Protein AF-A0A1H7VXU5-F1 (afdb_monomer)

Solvent-accessible surface area (backbone atoms only — not comparable to full-atom values): 13944 Å² total; per-residue (Å²): 112,49,48,104,87,42,93,83,41,60,79,84,76,94,81,64,52,93,94,58,39,74,58,45,77,76,70,46,80,89,75,88,86,74,94,60,98,79,63,92,66,75,83,84,83,80,86,79,82,88,51,91,83,78,55,61,83,89,47,52,66,60,51,69,55,53,56,54,90,54,94,87,64,50,29,71,41,66,58,89,72,99,67,96,65,102,63,66,59,62,45,73,43,46,50,57,51,54,50,33,52,74,76,47,88,48,41,53,69,56,42,53,50,50,55,51,48,50,66,73,73,55,64,89,55,36,50,31,36,35,18,46,100,44,70,30,9,44,54,46,42,52,51,50,49,67,68,48,45,87,76,41,58,90,94,53,60,52,48,76,37,48,76,87,48,59,80,76,59,64,64,84,52,70,38,26,34,36,38,25,36,38,71,46,71,64,66,64,65,59,52,51,50,53,61,69,51,60,78,30,79,50,37,48,82,42,80,48,63,54,31,36,41,47,83,97,65,54,64,49,66,67,132

Organism: NCBI:txid573321

pLDDT: mean 76.31, std 15.25, range [32.78, 95.94]

Secondary structure (DSSP, 8-state):
---TT-TTSPPPPP--BTTB-HHHHTTPPPP-----TT--PPP--------GGG--GGGHHHHHHH--SSTT--SEEE---SS-----SEEE-HHHHHHHHHHSSTTHHHHHHHHHHHHHHS-TTEEEEEE-SSHHHHHHHHHHHHHHGGGS-GGGPPEEE-SGGGGGS-TT--EEEEEEEEEES-SHHHHHHHHHHTT-TTEEEEEEEEEEE-TTS-EEE--

Radius of gyration: 24.41 Å; Cα contacts (8 Å, |Δi|>4): 244; chains: 1; bounding box: 50×59×68 Å

Structure (mmCIF, N/CA/C/O backbone):
data_AF-A0A1H7VXU5-F1
#
_entry.id   AF-A0A1H7VXU5-F1
#
loop_
_atom_site.group_PDB
_atom_site.id
_atom_site.type_symbol
_atom_site.label_atom_id
_atom_site.label_alt_id
_atom_site.label_comp_id
_atom_site.label_asym_id
_atom_site.label_entity_id
_atom_site.label_seq_id
_atom_site.pdbx_PDB_ins_code
_atom_site.Cartn_x
_atom_site.Cartn_y
_atom_site.Cartn_z
_atom_site.occupancy
_atom_site.B_iso_or_equiv
_atom_site.auth_seq_id
_atom_site.auth_comp_id
_atom_site.auth_asym_id
_atom_site.auth_atom_id
_atom_site.pdbx_PDB_model_num
ATOM 1 N N . MET A 1 1 ? 23.805 -33.557 -35.683 1.00 49.16 1 MET A N 1
ATOM 2 C CA . MET A 1 1 ? 22.442 -33.084 -36.020 1.00 49.16 1 MET A CA 1
ATOM 3 C C . MET A 1 1 ? 21.575 -34.306 -36.209 1.00 49.16 1 MET A C 1
ATOM 5 O O . MET A 1 1 ? 22.077 -35.279 -36.751 1.00 49.16 1 MET A O 1
ATOM 9 N N . LYS A 1 2 ? 20.328 -34.286 -35.736 1.00 42.47 2 LYS A N 1
ATOM 10 C CA . LYS A 1 2 ? 19.390 -35.384 -35.991 1.00 42.47 2 LYS A CA 1
ATOM 11 C C . LYS A 1 2 ? 19.110 -35.451 -37.502 1.00 42.47 2 LYS A C 1
ATOM 13 O O . LYS A 1 2 ? 18.591 -34.481 -38.045 1.00 42.47 2 LYS A O 1
ATOM 18 N N . SER A 1 3 ? 19.526 -36.519 -38.177 1.00 56.41 3 SER A N 1
ATOM 19 C CA . SER A 1 3 ? 19.065 -36.857 -39.530 1.00 56.41 3 SER A CA 1
ATOM 20 C C . SER A 1 3 ? 17.932 -37.879 -39.420 1.00 56.41 3 SER A C 1
ATOM 22 O O . SER A 1 3 ? 17.782 -38.515 -38.374 1.00 56.41 3 SER A O 1
ATOM 24 N N . ASP A 1 4 ? 17.154 -38.071 -40.487 1.00 56.12 4 ASP A N 1
ATOM 25 C CA . ASP A 1 4 ? 16.040 -39.038 -40.517 1.00 56.12 4 ASP A CA 1
ATOM 26 C C . ASP A 1 4 ? 16.470 -40.490 -40.210 1.00 56.12 4 ASP A C 1
ATOM 28 O O . ASP A 1 4 ? 15.627 -41.343 -39.939 1.00 56.12 4 ASP A O 1
ATOM 32 N N . SER A 1 5 ? 17.778 -40.772 -40.192 1.00 58.53 5 SER A N 1
ATOM 33 C CA . SER A 1 5 ? 18.367 -42.067 -39.841 1.00 58.53 5 SER A CA 1
ATOM 34 C C . SER A 1 5 ? 19.022 -42.136 -38.449 1.00 58.53 5 SER A C 1
ATOM 36 O O . SER A 1 5 ? 19.445 -43.221 -38.064 1.00 58.53 5 SER A O 1
ATOM 38 N N . ASP A 1 6 ? 19.115 -41.036 -37.686 1.00 53.94 6 ASP A N 1
ATOM 39 C CA . ASP A 1 6 ? 19.806 -40.982 -36.382 1.00 53.94 6 ASP A CA 1
ATOM 40 C C . ASP A 1 6 ? 18.883 -40.492 -35.250 1.00 53.94 6 ASP A C 1
ATOM 42 O O . ASP A 1 6 ? 18.655 -39.297 -35.044 1.00 53.94 6 ASP A O 1
ATOM 46 N N . LEU A 1 7 ? 18.365 -41.431 -34.451 1.00 60.50 7 LEU A N 1
ATOM 47 C CA . LEU A 1 7 ? 17.407 -41.161 -33.366 1.00 60.50 7 LEU A CA 1
ATOM 48 C C . LEU A 1 7 ? 18.010 -40.442 -32.141 1.00 60.50 7 LEU A C 1
ATOM 50 O O . LEU A 1 7 ? 17.250 -39.940 -31.309 1.00 60.50 7 LEU A O 1
ATOM 54 N N . THR A 1 8 ? 19.339 -40.334 -32.039 1.00 66.88 8 THR A N 1
ATOM 55 C CA . THR A 1 8 ? 20.074 -39.794 -30.874 1.00 66.88 8 THR A CA 1
ATOM 56 C C . THR A 1 8 ? 20.605 -38.364 -31.057 1.00 66.88 8 THR A C 1
ATOM 58 O O . THR A 1 8 ? 21.260 -37.830 -30.164 1.00 66.88 8 THR A O 1
ATOM 61 N N . GLY A 1 9 ? 20.315 -37.704 -32.183 1.00 66.12 9 GLY A N 1
ATOM 62 C CA . GLY A 1 9 ? 20.749 -36.324 -32.432 1.00 66.12 9 GLY A CA 1
ATOM 63 C C . GLY A 1 9 ? 19.927 -35.248 -31.703 1.00 66.12 9 GLY A C 1
ATOM 64 O O . GLY A 1 9 ? 18.732 -35.411 -31.453 1.00 66.12 9 GLY A O 1
ATOM 65 N N . ILE A 1 10 ? 20.560 -34.103 -31.423 1.00 67.00 10 ILE A N 1
ATOM 66 C CA . ILE A 1 10 ? 19.898 -32.885 -30.922 1.00 67.00 10 ILE A CA 1
ATOM 67 C C . ILE A 1 10 ? 19.082 -32.256 -32.062 1.00 67.00 10 ILE A C 1
ATOM 69 O O . ILE A 1 10 ? 19.591 -32.123 -33.184 1.00 67.00 10 ILE A O 1
ATOM 73 N N . GLN A 1 11 ? 17.826 -31.885 -31.785 1.00 72.62 11 GLN A N 1
ATOM 74 C CA . GLN A 1 11 ? 17.009 -31.132 -32.736 1.00 72.62 11 GLN A CA 1
ATOM 75 C C . GLN A 1 11 ? 17.568 -29.711 -32.903 1.00 72.62 11 GLN A C 1
ATOM 77 O O . GLN A 1 11 ? 17.800 -29.034 -31.899 1.00 72.62 11 GLN A O 1
ATOM 82 N N . PRO A 1 12 ? 17.794 -29.247 -34.143 1.00 67.81 12 PRO A N 1
ATOM 83 C CA . PRO A 1 12 ? 18.192 -27.867 -34.380 1.00 67.81 12 PRO A CA 1
ATOM 84 C C . PRO A 1 12 ? 17.055 -26.920 -33.973 1.00 67.81 12 PRO A C 1
ATOM 86 O O . PRO A 1 12 ? 15.885 -27.201 -34.230 1.00 67.81 12 PRO A O 1
ATOM 89 N N . TYR A 1 13 ? 17.402 -25.794 -33.352 1.00 72.75 13 TYR A N 1
ATOM 90 C CA . TYR A 1 13 ? 16.459 -24.706 -33.098 1.00 72.75 13 TYR A CA 1
ATOM 91 C C . TYR A 1 13 ? 16.453 -23.735 -34.292 1.00 72.75 13 TYR A C 1
ATOM 93 O O . TYR A 1 13 ? 17.472 -23.606 -34.977 1.00 72.75 13 TYR A O 1
ATOM 101 N N . PRO A 1 14 ? 15.326 -23.060 -34.576 1.00 75.25 14 PRO A N 1
ATOM 102 C CA . PRO A 1 14 ? 15.239 -22.126 -35.693 1.00 75.25 14 PRO A CA 1
ATOM 103 C C . PRO A 1 14 ? 16.159 -20.918 -35.471 1.00 75.25 14 PRO A C 1
ATOM 105 O O . PRO A 1 14 ? 16.107 -20.264 -34.429 1.00 75.25 14 PRO A O 1
ATOM 108 N N . THR A 1 15 ? 16.989 -20.611 -36.467 1.00 77.69 15 THR A N 1
ATOM 109 C CA . THR A 1 15 ? 17.859 -19.431 -36.505 1.00 77.69 15 THR A CA 1
ATOM 110 C C . THR A 1 15 ? 17.441 -18.519 -37.650 1.00 77.69 15 THR A C 1
ATOM 112 O O . THR A 1 15 ? 17.024 -18.975 -38.714 1.00 77.69 15 THR A O 1
ATOM 115 N N . TYR A 1 16 ? 17.540 -17.211 -37.427 1.00 79.69 16 TYR A N 1
ATOM 116 C CA . TYR A 1 16 ? 17.087 -16.201 -38.378 1.00 79.69 16 TYR A CA 1
ATOM 117 C C . TYR A 1 16 ? 18.240 -15.278 -38.756 1.00 79.69 16 TYR A C 1
ATOM 119 O O . TYR A 1 16 ? 19.062 -14.912 -37.913 1.00 79.69 16 TYR A O 1
ATOM 127 N N . HIS A 1 17 ? 18.291 -14.873 -40.024 1.00 76.25 17 HIS A N 1
ATOM 128 C CA . HIS A 1 17 ? 19.187 -13.801 -40.443 1.00 76.25 17 HIS A CA 1
ATOM 129 C C . HIS A 1 17 ? 18.692 -12.464 -39.889 1.00 76.25 17 HIS A C 1
ATOM 131 O O . HIS A 1 17 ? 17.490 -12.215 -39.831 1.00 76.25 17 HIS A O 1
ATOM 137 N N . GLN A 1 18 ? 19.622 -11.569 -39.554 1.00 70.25 18 GLN A N 1
ATOM 138 C CA . GLN A 1 18 ? 19.301 -10.257 -38.980 1.00 70.25 18 GLN A CA 1
ATOM 139 C C . GLN A 1 18 ? 18.358 -9.421 -39.863 1.00 70.25 18 GLN A C 1
ATOM 141 O O . GLN A 1 18 ? 17.551 -8.659 -39.347 1.00 70.25 18 GLN A O 1
ATOM 146 N N . SER A 1 19 ? 18.430 -9.585 -41.187 1.00 75.44 19 SER A N 1
ATOM 147 C CA . SER A 1 19 ? 17.562 -8.906 -42.157 1.00 75.44 19 SER A CA 1
ATOM 148 C C . SER A 1 19 ? 16.226 -9.614 -42.422 1.00 75.44 19 SER A C 1
ATOM 150 O O . SER A 1 19 ? 15.390 -9.064 -43.133 1.00 75.44 19 SER A O 1
ATOM 152 N N . LYS A 1 20 ? 16.031 -10.836 -41.909 1.00 77.88 20 LYS A N 1
ATOM 153 C CA . LYS A 1 20 ? 14.840 -11.676 -42.124 1.00 77.88 20 LYS A CA 1
ATOM 154 C C . LYS A 1 20 ? 14.548 -12.511 -40.878 1.00 77.88 20 LYS A C 1
ATOM 156 O O . LYS A 1 20 ? 14.804 -13.716 -40.843 1.00 77.88 20 LYS A O 1
ATOM 161 N N . CYS A 1 21 ? 14.020 -11.849 -39.857 1.00 77.88 21 CYS A N 1
ATOM 162 C CA . CYS A 1 21 ? 13.611 -12.456 -38.600 1.00 77.88 21 CYS A CA 1
ATOM 163 C C . CYS A 1 21 ? 12.099 -12.294 -38.437 1.00 77.88 21 CYS A C 1
ATOM 165 O O . CYS A 1 21 ? 11.646 -11.261 -37.964 1.00 77.88 21 CYS A O 1
ATOM 167 N N . GLY A 1 22 ? 11.326 -13.322 -38.805 1.00 79.06 22 GLY A N 1
ATOM 168 C CA . GLY A 1 22 ? 9.861 -13.267 -38.687 1.00 79.06 22 GLY A CA 1
ATOM 169 C C . GLY A 1 22 ? 9.393 -13.059 -37.243 1.00 79.06 22 GLY A C 1
ATOM 170 O O . GLY A 1 22 ? 8.446 -12.331 -36.997 1.00 79.06 22 GLY A O 1
ATOM 171 N N . LEU A 1 23 ? 10.133 -13.597 -36.266 1.00 79.44 23 LEU A N 1
ATOM 172 C CA . LEU A 1 23 ? 9.850 -13.361 -34.844 1.00 79.44 23 LEU A CA 1
ATOM 173 C C . LEU A 1 23 ? 10.071 -11.902 -34.422 1.00 79.44 23 LEU A C 1
ATOM 175 O O . LEU A 1 23 ? 9.474 -11.442 -33.451 1.00 79.44 23 LEU A O 1
ATOM 179 N N . CYS A 1 24 ? 10.950 -11.183 -35.118 1.00 77.94 24 CYS A N 1
ATOM 180 C CA . CYS A 1 24 ? 11.237 -9.785 -34.833 1.00 77.94 24 CYS A CA 1
ATOM 181 C C . CYS A 1 24 ? 10.112 -8.876 -35.345 1.00 77.94 24 CYS A C 1
ATOM 183 O O . CYS A 1 24 ? 9.854 -7.841 -34.733 1.00 77.94 24 CYS A O 1
ATOM 185 N N . ASP A 1 25 ? 9.404 -9.290 -36.401 1.00 75.31 25 ASP A N 1
ATOM 186 C CA . ASP A 1 25 ? 8.187 -8.616 -36.870 1.00 75.31 25 ASP A CA 1
ATOM 187 C C . ASP A 1 25 ? 7.055 -8.726 -35.829 1.00 75.31 25 ASP A C 1
ATOM 189 O O . ASP A 1 25 ? 6.285 -7.785 -35.646 1.00 75.31 25 ASP A O 1
ATOM 193 N N . ASP A 1 26 ? 7.030 -9.827 -35.070 1.00 71.69 26 ASP A N 1
ATOM 194 C CA . ASP A 1 26 ? 6.117 -10.055 -33.940 1.00 71.69 26 ASP A CA 1
ATOM 195 C C . ASP A 1 26 ? 6.599 -9.411 -32.616 1.00 71.69 26 ASP A C 1
ATOM 197 O O . ASP A 1 26 ? 6.018 -9.642 -31.555 1.00 71.69 26 ASP A O 1
ATOM 201 N N . GLY A 1 27 ? 7.666 -8.602 -32.648 1.00 68.38 27 GLY A N 1
ATOM 202 C CA . GLY A 1 27 ? 8.173 -7.857 -31.487 1.00 68.38 27 GLY A CA 1
ATOM 203 C C . GLY A 1 27 ? 9.218 -8.585 -30.630 1.00 68.38 27 GLY A C 1
ATOM 204 O O . GLY A 1 27 ? 9.557 -8.110 -29.546 1.00 68.38 27 GLY A O 1
ATOM 205 N N . SER A 1 28 ? 9.762 -9.718 -31.088 1.00 73.31 28 SER 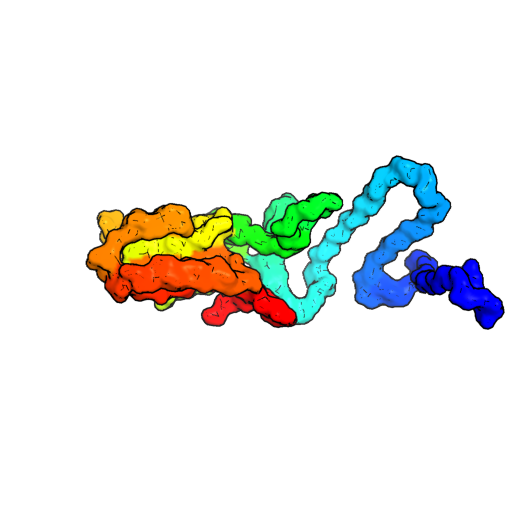A N 1
ATOM 206 C CA . SER A 1 28 ? 10.854 -10.407 -30.383 1.00 73.31 28 SER A CA 1
ATOM 207 C C . SER A 1 28 ? 12.202 -9.702 -30.566 1.00 73.31 28 SER A C 1
ATOM 209 O O . SER A 1 28 ? 12.516 -9.181 -31.636 1.00 73.31 28 SER A O 1
ATOM 211 N N . TYR A 1 29 ? 13.059 -9.756 -29.542 1.00 74.94 29 TYR A N 1
ATOM 212 C CA . TYR A 1 29 ? 14.413 -9.200 -29.614 1.00 74.94 29 TYR A CA 1
ATOM 213 C C . TYR A 1 29 ? 15.409 -10.233 -30.166 1.00 74.94 29 TYR A C 1
ATOM 215 O O . TYR A 1 29 ? 15.503 -11.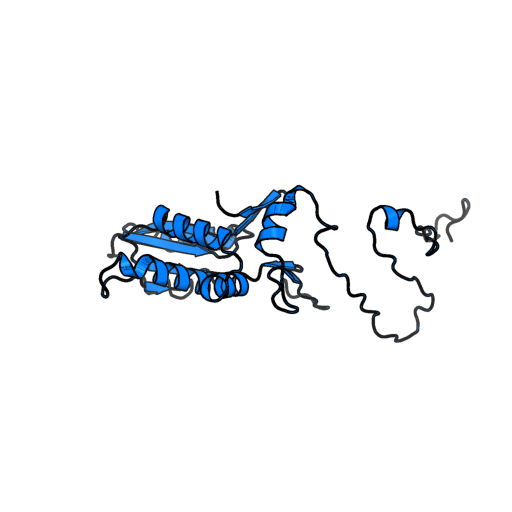337 -29.621 1.00 74.94 29 TYR A O 1
ATOM 223 N N . PRO A 1 30 ? 16.193 -9.904 -31.210 1.00 77.19 30 PRO A N 1
ATOM 224 C CA . PRO A 1 30 ? 17.178 -10.827 -31.756 1.00 77.19 30 PRO A CA 1
ATOM 225 C C . PRO A 1 30 ? 18.326 -11.036 -30.763 1.00 77.19 30 PRO A C 1
ATOM 227 O O . PRO A 1 30 ? 18.998 -10.086 -30.358 1.00 77.19 30 PRO A O 1
ATOM 230 N N . VAL A 1 31 ? 18.587 -12.294 -30.403 1.00 73.94 31 VAL A N 1
ATOM 231 C CA . VAL A 1 31 ? 19.745 -12.672 -29.585 1.00 73.94 31 VAL A CA 1
ATOM 232 C C . VAL A 1 31 ? 20.826 -13.243 -30.505 1.00 73.94 31 VAL A C 1
ATOM 234 O O . VAL A 1 31 ? 20.584 -14.258 -31.163 1.00 73.94 31 VAL A O 1
ATOM 237 N N . PRO A 1 32 ? 22.015 -12.620 -30.589 1.00 71.81 32 PRO A N 1
ATOM 238 C CA . PRO A 1 32 ? 23.082 -13.124 -31.441 1.00 71.81 32 PRO A CA 1
ATOM 239 C C . PRO A 1 32 ? 23.626 -14.439 -30.873 1.00 71.81 32 PRO A C 1
ATOM 241 O O . PRO A 1 32 ? 24.209 -14.466 -29.790 1.00 71.81 32 PRO A O 1
ATOM 244 N N . ALA A 1 33 ? 23.458 -15.531 -31.618 1.00 67.69 33 ALA A N 1
ATOM 245 C CA . ALA A 1 33 ? 24.104 -16.802 -31.318 1.00 67.69 33 ALA A CA 1
ATOM 246 C C . ALA A 1 33 ? 25.525 -16.789 -31.903 1.00 67.69 33 ALA A C 1
ATOM 248 O O . ALA A 1 33 ? 25.693 -16.818 -33.121 1.00 67.69 33 ALA A O 1
ATOM 249 N N . SER A 1 34 ? 26.541 -16.722 -31.042 1.00 65.50 34 SER A N 1
ATOM 250 C CA . SER A 1 34 ? 27.951 -16.855 -31.427 1.00 65.50 34 SER A CA 1
ATOM 251 C C . SER A 1 34 ? 28.492 -18.162 -30.865 1.00 65.50 34 SER A C 1
ATOM 253 O O . SER A 1 34 ? 28.336 -18.436 -29.677 1.00 65.50 34 SER A O 1
ATOM 255 N N . GLY A 1 35 ? 29.082 -18.986 -31.726 1.00 57.81 35 GLY A N 1
ATOM 256 C CA . GLY A 1 35 ? 29.605 -20.294 -31.354 1.00 57.81 35 GLY A CA 1
ATOM 257 C C . GLY A 1 35 ? 31.042 -20.198 -30.869 1.00 57.81 35 GLY A C 1
ATOM 258 O O . GLY A 1 35 ? 31.942 -20.165 -31.693 1.00 57.81 35 GLY A O 1
ATOM 259 N N . ASP A 1 36 ? 31.231 -20.170 -29.553 1.00 57.94 36 ASP A N 1
ATOM 260 C CA . ASP 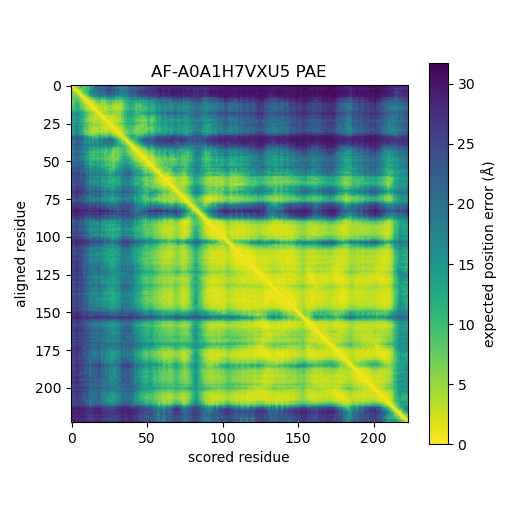A 1 36 ? 32.316 -20.902 -28.895 1.00 57.94 36 ASP A CA 1
ATOM 261 C C . ASP A 1 36 ? 32.026 -20.998 -27.392 1.00 57.94 36 ASP A C 1
ATOM 263 O O . ASP A 1 36 ? 32.030 -20.012 -26.660 1.00 57.94 36 ASP A O 1
ATOM 267 N N . VAL A 1 37 ? 31.743 -22.216 -26.924 1.00 53.72 37 VAL A N 1
ATOM 268 C CA . VAL A 1 37 ? 31.295 -22.526 -25.547 1.00 53.72 37 VAL A CA 1
ATOM 269 C C . VAL A 1 37 ? 32.453 -22.462 -24.530 1.00 53.72 37 VAL A C 1
ATOM 271 O O . VAL A 1 37 ? 32.263 -22.689 -23.339 1.00 53.72 37 VAL A O 1
ATOM 274 N N . PHE A 1 38 ? 33.665 -22.129 -24.982 1.00 57.22 38 PHE A N 1
ATOM 275 C CA . PHE A 1 38 ? 34.890 -22.154 -24.176 1.00 57.22 38 PHE A CA 1
ATOM 276 C C . PHE A 1 38 ? 35.516 -20.784 -23.920 1.00 57.22 38 PHE A C 1
ATOM 278 O O . PHE A 1 38 ? 36.543 -20.699 -23.247 1.00 57.22 38 PHE A O 1
ATOM 285 N N . LEU A 1 39 ? 34.915 -19.704 -24.416 1.00 58.12 39 LEU A N 1
ATOM 286 C CA . LEU A 1 39 ? 35.375 -18.368 -24.074 1.00 58.12 39 LEU A CA 1
ATOM 287 C C . LEU A 1 39 ? 34.740 -17.955 -22.745 1.00 58.12 39 LEU A C 1
ATOM 289 O O . LEU A 1 39 ? 33.518 -17.920 -22.614 1.00 58.12 39 LEU A O 1
ATOM 293 N N . LEU A 1 40 ? 35.578 -17.613 -21.761 1.00 59.94 40 LEU A N 1
ATOM 294 C CA . LEU A 1 40 ? 35.189 -16.925 -20.521 1.00 59.94 40 LEU A CA 1
ATOM 295 C C . LEU A 1 40 ? 34.753 -15.475 -20.828 1.00 59.94 40 LEU A C 1
ATOM 297 O O . LEU A 1 40 ? 35.217 -14.524 -20.201 1.00 59.94 40 LEU A O 1
ATOM 301 N N . GLU A 1 41 ? 33.919 -15.282 -21.849 1.00 60.12 41 GLU A N 1
ATOM 302 C CA . GLU A 1 41 ? 33.335 -13.990 -22.165 1.00 60.12 41 GLU A CA 1
ATOM 303 C C . GLU A 1 41 ? 32.302 -13.648 -21.095 1.00 60.12 41 GLU A C 1
ATOM 305 O O . GLU A 1 41 ? 31.428 -14.449 -20.755 1.00 60.12 41 GLU A O 1
ATOM 310 N N . ALA A 1 42 ? 32.415 -12.438 -20.547 1.00 61.88 42 ALA A N 1
ATOM 311 C CA . ALA A 1 42 ? 31.403 -11.908 -19.650 1.00 61.88 42 ALA A CA 1
ATOM 312 C C . ALA A 1 42 ? 30.029 -11.939 -20.348 1.00 61.88 42 ALA A C 1
ATOM 314 O O . ALA A 1 42 ? 29.949 -11.685 -21.557 1.00 61.88 42 ALA A O 1
ATOM 315 N N . PRO A 1 43 ? 28.941 -12.223 -19.611 1.00 62.22 43 PRO A N 1
ATOM 316 C CA . PRO A 1 43 ? 27.608 -12.270 -20.192 1.00 62.22 43 PRO A CA 1
ATOM 317 C C . PRO A 1 43 ? 27.299 -10.956 -20.920 1.00 62.22 43 PRO A C 1
ATOM 319 O O . PRO A 1 43 ? 27.436 -9.865 -20.360 1.00 62.22 43 PRO A O 1
ATOM 322 N N . LYS A 1 44 ? 26.871 -11.051 -22.184 1.00 61.31 44 LYS A N 1
ATOM 323 C CA . LYS A 1 44 ? 26.437 -9.885 -22.964 1.00 61.31 44 LYS A CA 1
ATOM 324 C C . LYS A 1 44 ? 25.096 -9.399 -22.419 1.00 61.31 44 LYS A C 1
ATOM 326 O O . LYS A 1 44 ? 24.051 -9.984 -22.695 1.00 61.31 44 LYS A O 1
ATOM 331 N N . ILE A 1 45 ? 25.131 -8.327 -21.629 1.00 63.03 45 ILE A N 1
ATOM 332 C CA . ILE A 1 45 ? 23.928 -7.690 -21.087 1.00 63.03 45 ILE A CA 1
ATOM 333 C C . ILE A 1 45 ? 23.266 -6.862 -22.194 1.00 63.03 45 ILE A C 1
ATOM 335 O O . ILE A 1 45 ? 23.739 -5.779 -22.543 1.00 63.03 45 ILE A O 1
ATOM 339 N N . ASN A 1 46 ? 22.140 -7.351 -22.714 1.00 63.84 46 ASN A N 1
ATOM 340 C CA . ASN A 1 46 ? 21.290 -6.605 -23.639 1.00 63.84 46 ASN A CA 1
ATOM 341 C C . ASN A 1 46 ? 20.269 -5.781 -22.848 1.00 63.84 46 ASN A C 1
ATOM 343 O O . ASN A 1 46 ? 19.400 -6.334 -22.175 1.00 63.84 46 ASN A O 1
ATOM 347 N N . LYS A 1 47 ? 20.366 -4.450 -22.922 1.00 62.38 47 LYS A N 1
ATOM 348 C CA . LYS A 1 47 ? 19.377 -3.555 -22.308 1.00 62.38 47 LYS A CA 1
ATOM 349 C C . LYS A 1 47 ? 18.178 -3.420 -23.236 1.00 62.38 47 LYS A C 1
ATOM 351 O O . LYS A 1 47 ? 18.305 -2.877 -24.330 1.00 62.38 47 LYS A O 1
ATOM 356 N N . ILE A 1 48 ? 17.024 -3.884 -22.775 1.00 67.50 48 ILE A N 1
ATOM 357 C CA . ILE A 1 48 ? 15.750 -3.715 -23.468 1.00 67.50 48 ILE A CA 1
ATOM 358 C C . ILE A 1 48 ? 15.000 -2.557 -22.805 1.00 67.50 48 ILE A C 1
ATOM 360 O O . ILE A 1 48 ? 14.778 -2.574 -21.594 1.00 67.50 48 ILE A O 1
ATOM 364 N N . LEU A 1 49 ? 14.631 -1.544 -23.591 1.00 68.62 49 LEU A N 1
ATOM 365 C CA . LEU A 1 49 ? 13.727 -0.486 -23.149 1.00 68.62 49 LEU A CA 1
ATOM 366 C C . LEU A 1 49 ? 12.307 -0.869 -23.557 1.00 68.62 49 LEU A C 1
ATOM 368 O O . LEU A 1 49 ? 12.009 -0.897 -24.745 1.00 68.62 49 LEU A O 1
ATOM 372 N N . LEU A 1 50 ? 11.448 -1.122 -22.572 1.00 68.06 50 LEU A N 1
ATOM 373 C CA . LEU A 1 50 ? 10.019 -1.318 -22.801 1.00 68.06 50 LEU A CA 1
ATOM 374 C C . LEU A 1 50 ? 9.362 0.050 -23.012 1.00 68.06 50 LEU A C 1
ATOM 376 O O . LEU A 1 50 ? 9.237 0.848 -22.078 1.00 68.06 50 LEU A O 1
ATOM 380 N N . ALA A 1 51 ? 8.981 0.341 -24.251 1.00 65.88 51 ALA A N 1
ATOM 381 C CA . ALA A 1 51 ? 8.316 1.574 -24.633 1.00 65.88 51 ALA A CA 1
ATOM 382 C C . ALA A 1 51 ? 6.788 1.441 -24.545 1.00 65.88 51 ALA A C 1
ATOM 384 O O . ALA A 1 51 ? 6.214 0.358 -24.473 1.00 65.88 51 ALA A O 1
ATOM 385 N N . LYS A 1 52 ? 6.082 2.579 -24.601 1.00 64.50 52 LYS A N 1
ATOM 386 C CA . LYS A 1 52 ? 4.608 2.603 -24.640 1.00 64.50 52 LYS A CA 1
ATOM 387 C C . LYS A 1 52 ? 4.037 1.855 -25.859 1.00 64.50 52 LYS A C 1
ATOM 389 O O . LYS A 1 52 ? 2.871 1.478 -25.825 1.00 64.50 52 LYS A O 1
ATOM 394 N N . SER A 1 53 ? 4.811 1.685 -26.928 1.00 66.38 53 SER A N 1
ATOM 395 C CA . SER A 1 53 ? 4.439 0.888 -28.103 1.00 66.38 53 SER A CA 1
ATOM 396 C C . SER A 1 53 ? 4.353 -0.606 -27.807 1.00 66.38 53 SER A C 1
ATOM 398 O O . SER A 1 53 ? 3.529 -1.280 -28.410 1.00 66.38 53 SER A O 1
ATOM 400 N N . ASP A 1 54 ? 5.132 -1.101 -26.847 1.00 66.12 54 ASP A N 1
ATOM 401 C CA . ASP A 1 54 ? 5.384 -2.537 -26.651 1.00 66.12 54 ASP A CA 1
ATOM 402 C C . ASP A 1 54 ? 4.358 -3.175 -25.701 1.00 66.12 54 ASP A C 1
ATOM 404 O O . ASP A 1 54 ? 4.576 -4.234 -25.119 1.00 66.12 54 ASP A O 1
ATOM 408 N N . ARG A 1 55 ? 3.239 -2.481 -25.476 1.00 64.25 55 ARG A N 1
ATOM 409 C CA . ARG A 1 55 ? 2.246 -2.829 -24.460 1.00 64.25 55 ARG A CA 1
ATOM 410 C C . ARG A 1 55 ? 1.059 -3.568 -25.059 1.00 64.25 55 ARG A C 1
ATOM 412 O O . ARG A 1 55 ? 0.569 -3.224 -26.133 1.00 64.25 55 ARG A O 1
ATOM 419 N N . GLU A 1 56 ? 0.485 -4.461 -24.268 1.00 67.88 56 GLU A N 1
ATOM 420 C CA . GLU A 1 56 ? -0.863 -4.958 -24.512 1.00 67.88 56 GLU A CA 1
ATOM 421 C C . GLU A 1 56 ? -1.923 -3.871 -24.227 1.00 67.88 56 GLU A C 1
ATOM 423 O O . GLU A 1 56 ? -1.756 -2.990 -23.374 1.00 67.88 56 GLU A O 1
ATOM 428 N N . ASN A 1 57 ? -3.051 -3.923 -24.943 1.00 66.44 57 ASN A N 1
ATOM 429 C CA . ASN A 1 57 ? -4.112 -2.908 -24.862 1.00 66.44 57 ASN A CA 1
ATOM 430 C C . ASN A 1 57 ? -4.749 -2.785 -23.459 1.00 66.44 57 ASN A C 1
ATOM 432 O O . ASN A 1 57 ? -5.191 -1.701 -23.074 1.00 66.44 57 ASN A O 1
ATOM 436 N N . ASN A 1 58 ? -4.759 -3.871 -22.686 1.00 65.62 58 ASN A N 1
ATOM 437 C CA . ASN A 1 58 ? -5.240 -3.969 -21.299 1.00 65.62 58 ASN A CA 1
ATOM 438 C C . ASN A 1 58 ? -4.361 -3.203 -20.279 1.00 65.62 58 ASN A C 1
ATOM 440 O O . ASN A 1 58 ? -4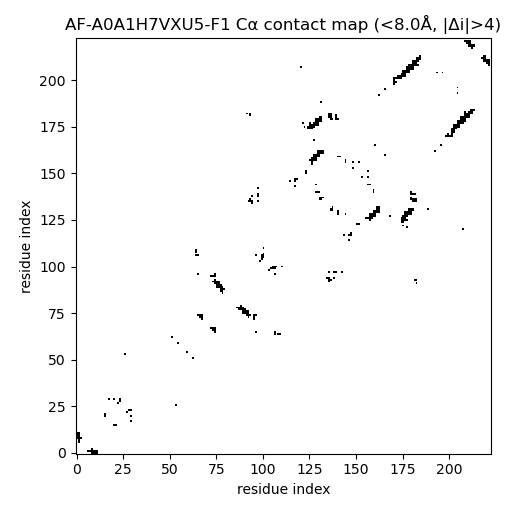.858 -2.802 -19.231 1.00 65.62 58 ASN A O 1
ATOM 444 N N . LEU A 1 59 ? -3.087 -2.935 -20.587 1.00 66.81 59 LEU A N 1
ATOM 445 C CA . LEU A 1 59 ? -2.128 -2.260 -19.697 1.00 66.81 59 LEU A CA 1
ATOM 446 C C . LEU A 1 59 ? -2.087 -0.736 -19.888 1.00 66.81 59 LEU A C 1
ATOM 448 O O . LEU A 1 59 ? -1.295 -0.030 -19.260 1.00 66.81 59 LEU A O 1
ATOM 452 N N . ASN A 1 60 ? -2.935 -0.204 -20.770 1.00 66.25 60 ASN A N 1
ATOM 453 C CA . ASN A 1 60 ? -2.869 1.177 -21.235 1.00 66.25 60 ASN A CA 1
ATOM 454 C C . ASN A 1 60 ? -3.035 2.199 -20.095 1.00 66.25 60 ASN A C 1
ATOM 456 O O . ASN A 1 60 ? -2.270 3.162 -20.037 1.00 66.25 60 ASN A O 1
ATOM 460 N N . SER A 1 61 ? -3.981 1.984 -19.177 1.00 71.06 61 SER A N 1
ATOM 461 C CA . SER A 1 61 ? -4.221 2.867 -18.026 1.00 71.06 61 SER A CA 1
ATOM 462 C C . SER A 1 61 ? -3.060 2.835 -17.032 1.00 71.06 61 SER A C 1
ATOM 464 O O . SER A 1 61 ? -2.507 3.888 -16.725 1.00 71.06 61 SER A O 1
ATOM 466 N N . PHE A 1 62 ? -2.636 1.640 -16.614 1.00 74.69 62 PHE A N 1
ATOM 467 C CA . PHE A 1 62 ? -1.543 1.443 -15.660 1.00 74.69 62 PHE A CA 1
ATOM 468 C C . PHE A 1 62 ? -0.222 2.035 -16.168 1.00 74.69 62 PHE A C 1
ATOM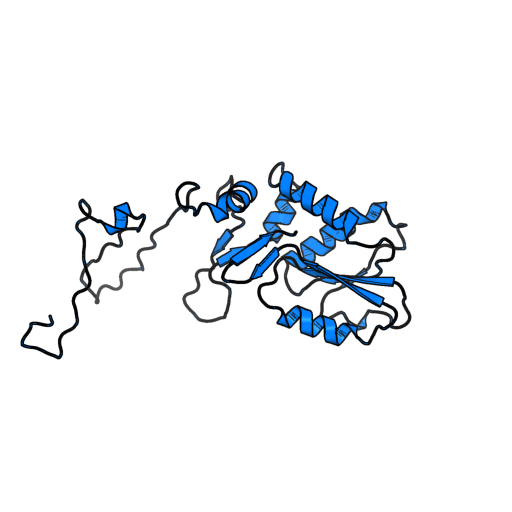 470 O O . PHE A 1 62 ? 0.404 2.839 -15.483 1.00 74.69 62 PHE A O 1
ATOM 477 N N . VAL A 1 63 ? 0.179 1.711 -17.403 1.00 75.06 63 VAL A N 1
ATOM 478 C CA . VAL A 1 63 ? 1.430 2.224 -17.986 1.00 75.06 63 VAL A CA 1
ATOM 479 C C . VAL A 1 63 ? 1.371 3.741 -18.167 1.00 75.06 63 VAL A C 1
ATOM 481 O O . VAL A 1 63 ? 2.365 4.420 -17.939 1.00 75.06 63 VAL A O 1
ATOM 484 N N . ASN A 1 64 ? 0.228 4.316 -18.554 1.00 74.88 64 ASN A N 1
ATOM 485 C CA . ASN A 1 64 ? 0.122 5.775 -18.653 1.00 74.88 64 ASN A CA 1
ATOM 486 C C . ASN A 1 64 ? 0.217 6.463 -17.283 1.00 74.88 64 ASN A C 1
ATOM 488 O O . ASN A 1 64 ? 0.757 7.566 -17.211 1.00 74.88 64 ASN A O 1
ATOM 492 N N . GLU A 1 65 ? -0.325 5.837 -16.238 1.00 75.56 65 GLU A N 1
ATOM 493 C CA . GLU A 1 65 ? -0.382 6.384 -14.881 1.00 75.56 65 GLU A CA 1
ATOM 494 C C . GLU A 1 65 ? 0.969 6.273 -14.157 1.00 75.56 65 GLU A C 1
ATOM 496 O O . GLU A 1 65 ? 1.371 7.225 -13.491 1.00 75.56 65 GLU A O 1
ATOM 501 N N . PHE A 1 66 ? 1.703 5.175 -14.367 1.00 77.25 66 PHE A N 1
ATOM 502 C CA . PHE A 1 66 ? 2.927 4.843 -13.628 1.00 77.25 66 PHE A CA 1
ATOM 503 C C . PHE A 1 66 ? 4.206 4.773 -14.482 1.00 77.25 66 PHE A C 1
ATOM 505 O O . PHE A 1 66 ? 5.236 4.283 -14.015 1.00 77.25 66 PHE A O 1
ATOM 512 N N . LYS A 1 67 ? 4.187 5.240 -15.739 1.00 75.19 67 LYS A N 1
ATOM 513 C CA . LYS A 1 67 ? 5.424 5.334 -16.535 1.00 75.19 67 LYS A CA 1
ATOM 514 C C . LYS A 1 67 ? 6.430 6.277 -15.877 1.00 75.19 67 LYS A C 1
ATOM 516 O O . LYS A 1 67 ? 6.070 7.350 -15.393 1.00 75.19 67 LYS A O 1
ATOM 521 N N . SER A 1 68 ? 7.704 5.902 -15.950 1.00 70.94 68 SER A N 1
ATOM 522 C CA . SER A 1 68 ? 8.803 6.779 -15.549 1.00 70.94 68 SER A CA 1
ATOM 523 C C . SER A 1 68 ? 8.951 7.938 -16.533 1.00 70.94 68 SER A C 1
ATOM 525 O O . SER A 1 68 ? 8.838 7.742 -17.746 1.00 70.94 68 SER A O 1
ATOM 527 N N . PHE A 1 69 ? 9.238 9.131 -16.020 1.00 66.06 69 PHE A N 1
ATOM 528 C CA . PHE A 1 69 ? 9.594 10.302 -16.832 1.00 66.06 69 PHE A CA 1
ATOM 529 C C . PHE A 1 69 ? 11.102 10.571 -16.807 1.00 66.06 69 PHE A C 1
ATOM 531 O O . PHE A 1 69 ? 11.649 11.070 -17.786 1.00 66.06 69 PHE A O 1
ATOM 538 N N . GLU A 1 70 ? 11.779 10.161 -15.731 1.00 68.44 70 GLU A N 1
ATOM 539 C CA . GLU A 1 70 ? 13.226 10.275 -15.560 1.00 68.44 70 GLU A CA 1
ATOM 540 C C . GLU A 1 70 ? 13.873 8.894 -15.406 1.00 68.44 70 GLU A C 1
ATOM 542 O O . GLU A 1 70 ? 13.255 7.929 -14.945 1.00 68.44 70 GLU A O 1
ATOM 547 N N . HIS A 1 71 ? 15.137 8.774 -15.806 1.00 62.47 71 HIS A N 1
ATOM 548 C CA . HIS A 1 71 ? 15.882 7.526 -15.677 1.00 62.47 71 HIS A CA 1
ATOM 549 C C . HIS A 1 71 ? 16.138 7.218 -14.189 1.00 62.47 71 HIS A C 1
ATOM 551 O O . HIS A 1 71 ? 16.737 8.022 -13.483 1.00 62.47 71 HIS A O 1
ATOM 557 N N . GLY A 1 72 ? 15.722 6.039 -13.712 1.00 64.25 72 GLY A N 1
ATOM 558 C CA . GLY A 1 72 ? 15.928 5.593 -12.322 1.00 64.25 72 GLY A CA 1
ATOM 559 C C . GLY A 1 72 ? 14.729 5.771 -11.380 1.00 64.25 72 GLY A C 1
ATOM 560 O O . GLY A 1 72 ? 14.718 5.159 -10.315 1.00 64.25 72 GLY A O 1
ATOM 561 N N . GLN A 1 73 ? 13.688 6.502 -11.792 1.00 69.00 73 GLN A N 1
ATOM 562 C CA . GLN A 1 73 ? 12.427 6.671 -11.044 1.00 69.00 73 GLN A CA 1
ATOM 563 C C . GLN A 1 73 ? 11.328 5.705 -11.519 1.00 69.00 73 GLN A C 1
ATOM 565 O O . GLN A 1 73 ? 10.135 5.997 -11.477 1.00 69.00 73 GLN A O 1
ATOM 570 N N . THR A 1 74 ? 11.726 4.533 -12.018 1.00 74.06 74 THR A N 1
ATOM 571 C CA . THR A 1 74 ? 10.760 3.550 -12.507 1.00 74.06 74 THR A CA 1
ATOM 572 C C . THR A 1 74 ? 10.018 2.895 -11.348 1.00 74.06 74 THR A C 1
ATOM 574 O O . THR A 1 74 ? 10.624 2.405 -10.391 1.00 74.06 74 THR A O 1
ATOM 577 N N . ILE A 1 75 ? 8.692 2.870 -11.465 1.00 79.25 75 ILE A N 1
ATOM 578 C CA . ILE A 1 75 ? 7.785 2.204 -10.528 1.00 79.25 75 ILE A CA 1
ATOM 579 C C . ILE A 1 75 ? 7.800 0.688 -10.756 1.00 79.25 75 ILE A C 1
ATOM 581 O O . ILE A 1 75 ? 7.681 -0.080 -9.808 1.00 79.25 75 ILE A O 1
ATOM 585 N N . LEU A 1 76 ? 7.996 0.245 -12.001 1.00 77.00 76 LEU A N 1
ATOM 586 C CA . LEU A 1 76 ? 8.243 -1.159 -12.318 1.00 77.00 76 LEU A CA 1
ATOM 587 C C . LEU A 1 76 ? 9.738 -1.435 -12.201 1.00 77.00 76 LEU A C 1
ATOM 589 O O . LEU A 1 76 ? 10.536 -0.906 -12.981 1.00 77.00 76 LEU A O 1
ATOM 593 N N . LYS A 1 77 ? 10.113 -2.256 -11.224 1.00 75.56 77 LYS A N 1
ATOM 594 C CA . LYS A 1 77 ? 11.494 -2.668 -10.985 1.00 75.56 77 LYS A CA 1
ATOM 595 C C . LYS A 1 77 ? 11.626 -4.163 -11.212 1.00 75.56 77 LYS A C 1
ATOM 597 O O . LYS A 1 77 ? 10.736 -4.935 -10.874 1.00 75.56 77 LYS A O 1
ATOM 602 N N . ALA A 1 78 ? 12.753 -4.563 -11.780 1.00 67.75 78 ALA A N 1
ATOM 603 C CA . ALA A 1 78 ? 13.134 -5.959 -11.894 1.00 67.75 78 ALA A CA 1
ATOM 604 C C . ALA A 1 78 ? 14.380 -6.192 -11.042 1.00 67.75 78 ALA A C 1
ATOM 606 O O . ALA A 1 78 ? 15.333 -5.409 -11.102 1.00 67.75 78 ALA A O 1
ATOM 607 N N . HIS A 1 79 ? 14.372 -7.247 -10.233 1.00 63.56 79 HIS A N 1
ATOM 608 C CA . HIS A 1 79 ? 15.572 -7.682 -9.529 1.00 63.56 79 HIS A CA 1
ATOM 609 C C . HIS A 1 79 ? 16.279 -8.740 -10.374 1.00 63.56 79 HIS A C 1
ATOM 611 O O . HIS A 1 79 ? 15.749 -9.823 -10.591 1.00 63.56 79 HIS A O 1
ATOM 617 N N . TYR A 1 80 ? 17.505 -8.449 -10.808 1.00 45.97 80 TYR A N 1
ATOM 618 C CA . TYR A 1 80 ? 18.394 -9.454 -11.387 1.00 45.97 80 TYR A CA 1
ATOM 619 C C . TYR A 1 80 ? 19.251 -10.067 -10.268 1.00 45.97 80 TYR A C 1
ATOM 621 O O . TYR A 1 80 ? 20.051 -9.365 -9.646 1.00 45.97 80 TYR A O 1
ATOM 629 N N . LYS A 1 81 ? 19.079 -11.364 -9.984 1.00 52.16 81 LYS A N 1
ATOM 630 C CA . LYS A 1 81 ? 19.982 -12.154 -9.126 1.00 52.16 81 LYS A CA 1
ATOM 631 C C . LYS A 1 81 ? 20.278 -13.503 -9.787 1.00 52.16 81 LYS A C 1
ATOM 633 O O . LYS A 1 81 ? 19.364 -14.199 -10.205 1.00 52.16 81 LYS A O 1
ATOM 638 N N . GLU A 1 82 ? 21.548 -13.908 -9.789 1.00 41.38 82 GLU A N 1
ATOM 639 C CA . GLU A 1 82 ? 22.007 -15.210 -10.313 1.00 41.38 82 GLU A CA 1
ATOM 640 C C . GLU A 1 82 ? 21.819 -16.384 -9.326 1.00 41.38 82 GLU A C 1
ATOM 642 O O . GLU A 1 82 ? 21.952 -17.545 -9.711 1.00 41.38 82 GLU A O 1
ATOM 647 N N . ARG A 1 83 ? 21.504 -16.126 -8.044 1.00 43.31 83 ARG A N 1
ATOM 648 C CA . ARG A 1 83 ? 21.298 -17.166 -7.015 1.00 43.31 83 ARG A CA 1
ATOM 649 C C . ARG A 1 83 ? 19.997 -16.989 -6.231 1.00 43.31 83 ARG A C 1
ATOM 651 O O . ARG A 1 83 ? 19.645 -15.882 -5.827 1.00 43.31 83 ARG A O 1
ATOM 658 N N . ARG A 1 84 ? 19.341 -18.138 -6.015 1.00 47.28 84 ARG A N 1
ATOM 659 C CA . ARG A 1 84 ? 18.034 -18.363 -5.378 1.00 47.28 84 ARG A CA 1
ATOM 660 C C . ARG A 1 84 ? 17.971 -17.839 -3.940 1.00 47.28 84 ARG A C 1
ATOM 662 O O . ARG A 1 84 ? 18.324 -18.540 -3.002 1.00 47.28 84 ARG A O 1
ATOM 669 N N . GLU A 1 85 ? 17.424 -16.648 -3.786 1.00 55.19 85 GLU A N 1
ATOM 670 C CA . GLU A 1 85 ? 16.545 -16.310 -2.668 1.00 55.19 85 GLU A CA 1
ATOM 671 C C . GLU A 1 85 ? 15.277 -15.776 -3.326 1.00 55.19 85 GLU A C 1
ATOM 673 O O . GLU A 1 85 ? 15.381 -14.923 -4.209 1.00 55.19 85 GLU A O 1
ATOM 678 N N . GLU A 1 86 ? 14.110 -16.319 -2.980 1.00 52.69 86 GLU A N 1
ATOM 679 C CA . GLU A 1 86 ? 12.833 -15.982 -3.617 1.00 52.69 86 GLU A CA 1
ATOM 680 C C . GLU A 1 86 ? 12.501 -14.493 -3.416 1.00 52.69 86 GLU A C 1
ATOM 682 O O . GLU A 1 86 ? 11.888 -14.085 -2.432 1.00 52.69 86 GLU A O 1
ATOM 687 N N . LYS A 1 87 ? 12.934 -13.657 -4.359 1.00 52.91 87 LYS A N 1
ATOM 688 C CA . LYS A 1 87 ? 12.460 -12.289 -4.558 1.00 52.91 87 LYS A CA 1
ATOM 689 C C . LYS A 1 87 ? 11.805 -12.236 -5.930 1.00 52.91 87 LYS A C 1
ATOM 691 O O . LYS A 1 87 ? 12.313 -12.838 -6.872 1.00 52.91 87 LYS A O 1
ATOM 696 N N . TYR A 1 88 ? 10.672 -11.544 -6.024 1.00 55.47 88 TYR A N 1
ATOM 697 C CA . TYR A 1 88 ? 9.938 -11.375 -7.277 1.00 55.47 88 TYR A CA 1
ATOM 698 C C . TYR A 1 88 ? 10.868 -10.872 -8.391 1.00 55.47 88 TYR A C 1
ATOM 700 O O . TYR A 1 88 ? 11.594 -9.896 -8.192 1.00 55.47 88 TYR A O 1
ATOM 708 N N . GLU A 1 89 ? 10.826 -11.526 -9.555 1.00 65.44 89 GLU A N 1
ATOM 709 C CA . GLU A 1 89 ? 11.627 -11.145 -10.729 1.00 65.44 89 GLU A CA 1
ATOM 710 C C . GLU A 1 89 ? 11.276 -9.728 -11.202 1.00 65.44 89 GLU A C 1
ATOM 712 O O . GLU A 1 89 ? 12.156 -8.955 -11.581 1.00 65.44 89 GLU A O 1
ATOM 717 N N . VAL A 1 90 ? 9.994 -9.360 -11.087 1.00 72.00 90 VAL A N 1
ATOM 718 C CA . VAL A 1 90 ? 9.449 -8.025 -11.353 1.00 72.00 90 VAL A CA 1
ATOM 719 C C . VAL A 1 90 ? 8.516 -7.632 -10.208 1.00 72.00 90 VAL A C 1
ATOM 721 O O . VAL A 1 90 ? 7.677 -8.427 -9.787 1.00 72.00 90 VAL A O 1
ATOM 724 N N . TYR A 1 91 ? 8.639 -6.404 -9.709 1.00 74.81 91 TYR A N 1
ATOM 725 C CA . TYR A 1 91 ? 7.804 -5.867 -8.639 1.00 74.81 91 TYR A CA 1
ATOM 726 C C . TYR A 1 91 ? 7.460 -4.391 -8.862 1.00 74.81 91 TYR A C 1
ATOM 728 O O . TYR A 1 91 ? 8.123 -3.670 -9.611 1.00 74.81 91 TYR A O 1
ATOM 736 N N . ILE A 1 92 ? 6.390 -3.952 -8.198 1.00 79.75 92 ILE A N 1
ATOM 737 C CA . ILE A 1 92 ? 5.964 -2.553 -8.166 1.00 79.75 92 ILE A CA 1
ATOM 738 C C . ILE A 1 92 ? 6.576 -1.904 -6.925 1.00 79.75 92 ILE A C 1
ATOM 740 O O . ILE A 1 92 ? 6.295 -2.323 -5.803 1.00 79.75 92 ILE A O 1
ATOM 744 N N . ASP A 1 93 ? 7.399 -0.879 -7.119 1.00 82.62 93 ASP A N 1
ATOM 745 C CA . ASP A 1 93 ? 7.948 -0.079 -6.031 1.00 82.62 93 ASP A CA 1
ATOM 746 C C . ASP A 1 93 ? 6.916 0.950 -5.558 1.00 82.62 93 ASP A C 1
ATOM 748 O O . ASP A 1 93 ? 6.805 2.064 -6.078 1.00 82.62 93 ASP A O 1
ATOM 752 N N . PHE A 1 94 ? 6.129 0.554 -4.561 1.00 85.69 94 PHE A N 1
ATOM 753 C CA . PHE A 1 94 ? 5.073 1.399 -4.015 1.00 85.69 94 PHE A CA 1
ATOM 754 C C . PHE A 1 94 ? 5.608 2.586 -3.198 1.00 85.69 94 PHE A C 1
ATOM 756 O O . PHE A 1 94 ? 4.934 3.611 -3.098 1.00 85.69 94 PHE A O 1
ATOM 763 N N . VAL A 1 95 ? 6.834 2.501 -2.669 1.00 87.69 95 VAL A N 1
ATOM 764 C CA . VAL A 1 95 ? 7.478 3.628 -1.976 1.00 87.69 95 VAL A CA 1
ATOM 765 C C . VAL A 1 95 ? 7.683 4.784 -2.954 1.00 87.69 95 VAL A C 1
ATOM 767 O O . VAL A 1 95 ? 7.353 5.928 -2.642 1.00 87.69 95 VAL A O 1
ATOM 770 N N . GLN A 1 96 ? 8.132 4.484 -4.178 1.00 86.06 96 GLN A N 1
ATOM 771 C CA . GLN A 1 96 ? 8.247 5.484 -5.248 1.00 86.06 96 GLN A CA 1
ATOM 772 C C . GLN A 1 96 ? 6.885 6.079 -5.628 1.00 86.06 96 GLN A C 1
ATOM 774 O O . GLN A 1 96 ? 6.777 7.288 -5.831 1.00 86.06 96 GLN A O 1
ATOM 779 N N . ILE A 1 97 ? 5.822 5.266 -5.661 1.00 86.62 97 ILE A N 1
ATOM 780 C CA . ILE A 1 97 ? 4.457 5.757 -5.911 1.00 86.62 97 ILE A CA 1
ATOM 781 C C . ILE A 1 97 ? 4.054 6.795 -4.850 1.00 86.62 97 ILE A C 1
ATOM 783 O O . ILE A 1 97 ? 3.648 7.903 -5.206 1.00 86.62 97 ILE A O 1
ATOM 787 N N . ILE A 1 98 ? 4.202 6.476 -3.558 1.00 88.69 98 ILE A N 1
ATOM 788 C CA . ILE A 1 98 ? 3.880 7.408 -2.465 1.00 88.69 98 ILE A CA 1
ATOM 789 C C . ILE A 1 98 ? 4.749 8.668 -2.526 1.00 88.69 98 ILE A C 1
ATOM 791 O O . ILE A 1 98 ? 4.230 9.777 -2.375 1.00 88.69 98 ILE A O 1
ATOM 795 N N . PHE A 1 99 ? 6.045 8.524 -2.808 1.00 87.75 99 PHE A N 1
ATOM 796 C CA . PHE A 1 99 ? 6.957 9.655 -2.970 1.00 87.75 99 PHE A CA 1
ATOM 797 C C . PHE A 1 99 ? 6.481 10.621 -4.066 1.00 87.75 99 PHE A C 1
ATOM 799 O O . PHE A 1 99 ? 6.355 11.826 -3.825 1.00 87.75 99 PHE A O 1
ATOM 806 N N . HIS A 1 100 ? 6.124 10.105 -5.246 1.00 85.38 100 HIS A N 1
ATOM 807 C CA . HIS A 1 100 ? 5.629 10.930 -6.348 1.00 85.38 100 HIS A CA 1
ATOM 808 C C . HIS A 1 100 ? 4.298 11.611 -6.031 1.00 85.38 100 HIS A C 1
ATOM 810 O O . HIS A 1 100 ? 4.137 12.788 -6.359 1.00 85.38 100 HIS A O 1
ATOM 816 N N . ILE A 1 101 ? 3.386 10.912 -5.351 1.00 87.31 101 ILE A N 1
ATOM 817 C CA . ILE A 1 101 ? 2.097 11.454 -4.898 1.00 87.31 101 ILE A CA 1
ATOM 818 C C . ILE A 1 101 ? 2.279 12.612 -3.906 1.00 87.31 101 ILE A C 1
ATOM 820 O O . ILE A 1 101 ? 1.472 13.547 -3.901 1.00 87.31 101 ILE A O 1
ATOM 824 N N . ARG A 1 102 ? 3.302 12.547 -3.045 1.00 84.88 102 ARG A N 1
ATOM 825 C CA . ARG A 1 102 ? 3.609 13.593 -2.057 1.00 84.88 102 ARG A CA 1
ATOM 826 C C . ARG A 1 102 ? 4.318 14.797 -2.684 1.00 84.88 102 ARG A C 1
ATOM 828 O O . ARG A 1 102 ? 3.993 15.926 -2.332 1.00 84.88 102 ARG A O 1
ATOM 835 N N . GLY A 1 103 ? 5.285 14.566 -3.575 1.00 77.12 103 GLY A N 1
ATOM 836 C CA . GLY A 1 103 ? 6.243 15.598 -3.996 1.00 77.12 103 GLY A CA 1
ATOM 837 C C . GLY A 1 103 ? 6.085 16.161 -5.411 1.00 77.12 103 GLY A C 1
ATOM 838 O O . GLY A 1 103 ? 6.652 17.209 -5.704 1.00 77.12 103 GLY A O 1
ATOM 839 N N . THR A 1 104 ? 5.354 15.500 -6.314 1.00 69.19 104 THR A N 1
ATOM 840 C CA . THR A 1 104 ? 5.378 15.838 -7.752 1.00 69.19 104 THR A CA 1
ATOM 841 C C . THR A 1 104 ? 3.978 15.936 -8.364 1.00 69.19 104 THR A C 1
ATOM 843 O O . THR A 1 104 ? 2.995 15.476 -7.795 1.00 69.19 104 THR A O 1
ATOM 846 N N . GLN A 1 105 ? 3.868 16.516 -9.567 1.00 66.88 105 GLN A N 1
ATOM 847 C CA . GLN A 1 105 ? 2.625 16.505 -10.360 1.00 66.88 105 GLN A CA 1
ATOM 848 C C . GLN A 1 105 ? 2.385 15.156 -11.078 1.00 66.88 105 GLN A C 1
ATOM 850 O O . GLN A 1 105 ? 1.450 15.049 -11.878 1.00 66.88 105 GLN A O 1
ATOM 855 N N . HIS A 1 106 ? 3.212 14.134 -10.828 1.00 70.12 106 HIS A N 1
ATOM 856 C CA . HIS A 1 106 ? 3.002 12.779 -11.339 1.00 70.12 106 HIS A CA 1
ATOM 857 C C . HIS A 1 106 ? 1.971 12.016 -10.503 1.00 70.12 106 HIS A C 1
ATOM 859 O O . HIS A 1 106 ? 1.742 12.318 -9.338 1.00 70.12 106 HIS A O 1
ATOM 865 N N . CYS A 1 107 ? 1.303 11.039 -11.125 1.00 75.19 107 CYS A N 1
ATOM 866 C CA . CYS A 1 107 ? 0.272 10.216 -10.485 1.00 75.19 107 CYS A CA 1
ATOM 867 C C . CYS A 1 107 ? -0.927 11.004 -9.908 1.00 75.19 107 CYS A C 1
ATOM 869 O O . CYS A 1 107 ? -1.586 10.525 -8.992 1.00 75.19 107 CYS A O 1
ATOM 871 N N . LYS A 1 108 ? -1.261 12.200 -10.421 1.00 81.88 108 LYS A N 1
ATOM 872 C CA . LYS A 1 108 ? -2.357 13.034 -9.870 1.00 81.88 108 LYS A CA 1
ATOM 873 C C . LYS A 1 108 ? -3.728 12.367 -9.891 1.00 81.88 108 LYS A C 1
ATOM 875 O O . LYS A 1 108 ? -4.484 12.507 -8.933 1.00 81.88 108 LYS A O 1
ATOM 880 N N . SER A 1 109 ? -4.044 11.655 -10.969 1.00 83.31 109 SER A N 1
ATOM 881 C CA . SER A 1 109 ? -5.276 10.868 -11.077 1.00 83.31 109 SER A CA 1
ATOM 882 C C . SER A 1 109 ? -5.328 9.790 -9.999 1.00 83.31 109 SER A C 1
ATOM 884 O O . SER A 1 109 ? -6.331 9.674 -9.300 1.00 83.31 109 SER A O 1
ATOM 886 N N . TYR A 1 110 ? -4.227 9.065 -9.811 1.00 85.06 110 TYR A N 1
ATOM 887 C CA . TYR A 1 110 ? -4.111 8.033 -8.793 1.00 85.06 110 TYR A CA 1
ATOM 888 C C . TYR A 1 110 ? -4.180 8.619 -7.385 1.00 85.06 110 TYR A C 1
ATOM 890 O O . TYR A 1 110 ? -4.924 8.114 -6.557 1.00 85.06 110 TYR A O 1
ATOM 898 N N . LYS A 1 111 ? -3.490 9.735 -7.127 1.00 89.75 111 LYS A N 1
ATOM 899 C CA . LYS A 1 111 ? -3.570 10.477 -5.865 1.00 89.75 111 LYS A CA 1
ATOM 900 C C . LYS A 1 111 ? -5.012 10.843 -5.529 1.00 89.75 111 LYS A C 1
ATOM 902 O O . LYS A 1 111 ? -5.434 10.619 -4.406 1.00 89.75 111 LYS A O 1
ATOM 907 N N . ALA A 1 112 ? -5.758 11.411 -6.476 1.00 89.81 112 ALA A N 1
ATOM 908 C CA . ALA A 1 112 ? -7.147 11.799 -6.242 1.00 89.81 112 ALA A CA 1
ATOM 909 C C . ALA A 1 112 ? -8.036 10.583 -5.935 1.00 89.81 112 ALA A C 1
ATOM 911 O O . ALA A 1 112 ? -8.851 10.642 -5.016 1.00 89.81 112 ALA A O 1
ATOM 912 N N . LYS A 1 113 ? -7.839 9.470 -6.656 1.00 88.81 113 LYS A N 1
ATOM 913 C CA . LYS A 1 113 ? -8.521 8.199 -6.370 1.00 88.81 113 LYS A CA 1
ATOM 914 C C . LYS A 1 113 ? -8.170 7.682 -4.976 1.00 88.81 113 LYS A C 1
ATOM 916 O O . LYS A 1 113 ? -9.073 7.377 -4.211 1.00 88.81 113 LYS A O 1
ATOM 921 N N . LEU A 1 114 ? -6.882 7.634 -4.636 1.00 90.56 114 LEU A N 1
ATOM 922 C CA . LEU A 1 114 ? -6.393 7.168 -3.341 1.00 90.56 114 LEU A CA 1
ATOM 923 C C . LEU A 1 114 ? -6.923 8.042 -2.202 1.00 90.56 114 LEU A C 1
ATOM 925 O O . LEU A 1 114 ? -7.448 7.508 -1.236 1.00 90.56 114 LEU A O 1
ATOM 929 N N . ASP A 1 115 ? -6.852 9.367 -2.338 1.00 91.75 115 ASP A N 1
ATOM 930 C CA . ASP A 1 115 ? -7.392 10.323 -1.365 1.00 91.75 115 ASP A CA 1
ATOM 931 C C . ASP A 1 115 ? -8.900 10.095 -1.146 1.00 91.75 115 ASP A C 1
ATOM 933 O O . ASP A 1 115 ? -9.353 10.015 -0.005 1.00 91.75 115 ASP A O 1
ATOM 937 N N . SER A 1 116 ? -9.674 9.927 -2.226 1.00 90.19 116 SER A N 1
ATOM 938 C CA . SER A 1 116 ? -11.110 9.618 -2.142 1.00 90.19 116 SER A CA 1
ATOM 939 C C . SER A 1 116 ? -11.370 8.269 -1.470 1.00 90.19 116 SER A C 1
ATOM 941 O O . SER A 1 116 ? -12.294 8.141 -0.671 1.00 90.19 116 SER A O 1
ATOM 943 N N . TYR A 1 117 ? -10.555 7.261 -1.779 1.00 91.06 117 TYR A N 1
ATOM 944 C CA . TYR A 1 117 ? -10.688 5.915 -1.231 1.00 91.06 117 TYR A CA 1
ATOM 945 C C . TYR A 1 117 ? -10.365 5.896 0.272 1.00 91.06 117 TYR A C 1
ATOM 947 O O . TYR A 1 117 ? -11.100 5.312 1.063 1.00 91.06 117 TYR A O 1
ATOM 955 N N . ILE A 1 118 ? -9.323 6.618 0.695 1.00 92.31 118 ILE A N 1
ATOM 956 C CA . ILE A 1 118 ? -8.990 6.838 2.110 1.00 92.31 118 ILE A CA 1
ATOM 957 C C . ILE A 1 118 ? -10.189 7.443 2.847 1.00 92.31 118 ILE A C 1
ATOM 959 O O . ILE A 1 118 ? -10.606 6.914 3.873 1.00 92.31 118 ILE A O 1
ATOM 963 N N . GLN A 1 119 ? -10.781 8.509 2.303 1.00 89.75 119 GLN A N 1
ATOM 964 C CA . GLN A 1 119 ? -11.927 9.183 2.925 1.00 89.75 119 GLN A CA 1
ATOM 965 C C . GLN A 1 119 ? -13.178 8.301 3.003 1.00 89.75 119 GLN A C 1
ATOM 967 O O . GLN A 1 119 ? -13.944 8.404 3.957 1.00 89.75 119 GLN A O 1
ATOM 972 N N . GLN A 1 120 ? -13.397 7.445 2.006 1.00 90.12 120 GLN A N 1
ATOM 973 C CA . GLN A 1 120 ? -14.573 6.584 1.940 1.00 90.12 120 GLN A CA 1
ATOM 974 C C . GLN A 1 120 ? -14.481 5.376 2.881 1.00 90.12 120 GLN A C 1
ATOM 976 O O . GLN A 1 120 ? -15.482 4.998 3.489 1.00 90.12 120 GLN A O 1
ATOM 981 N N . TYR A 1 121 ? -13.307 4.746 2.973 1.00 90.19 121 TYR A N 1
ATOM 982 C CA . TYR A 1 121 ? -13.169 3.426 3.595 1.00 90.19 121 TYR A CA 1
ATOM 983 C C . TYR A 1 121 ? -12.536 3.438 4.983 1.00 90.19 121 TYR A C 1
ATOM 985 O O . TYR A 1 121 ? -12.628 2.426 5.678 1.00 90.19 121 TYR A O 1
ATOM 993 N N . ILE A 1 122 ? -11.915 4.542 5.407 1.00 92.19 122 ILE A N 1
ATOM 994 C CA . ILE A 1 122 ? -11.267 4.631 6.718 1.00 92.19 122 ILE A CA 1
ATOM 995 C C . ILE A 1 122 ? -12.198 5.326 7.714 1.00 92.19 122 ILE A C 1
ATOM 997 O O . ILE A 1 122 ? -12.448 6.526 7.589 1.00 92.19 122 ILE A O 1
ATOM 1001 N N . PRO A 1 123 ? -12.715 4.608 8.728 1.00 90.88 123 PRO A N 1
ATOM 1002 C CA . PRO A 1 123 ? -13.611 5.203 9.707 1.00 90.88 123 PRO A CA 1
ATOM 1003 C C . PRO A 1 123 ? -12.916 6.229 10.602 1.00 90.88 123 PRO A C 1
ATOM 1005 O O . PRO A 1 123 ? -11.764 6.056 11.005 1.00 90.88 123 PRO A O 1
ATOM 1008 N N . SER A 1 124 ? -13.675 7.224 11.055 1.00 88.69 124 SER A N 1
ATOM 1009 C CA . SER A 1 124 ? -13.232 8.210 12.050 1.00 88.69 124 SER A CA 1
ATOM 1010 C C . SER A 1 124 ? -13.042 7.641 13.463 1.00 88.69 124 SER A C 1
ATOM 1012 O O . SER A 1 124 ? -12.514 8.320 14.335 1.00 88.69 124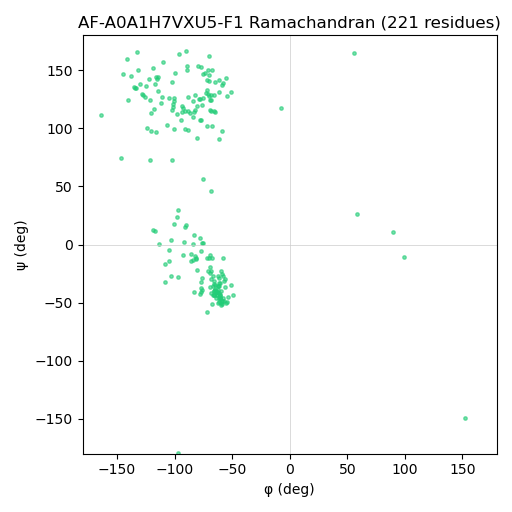 SER A O 1
ATOM 1014 N N . ASN A 1 125 ? -13.460 6.398 13.724 1.00 90.81 125 ASN A N 1
ATOM 1015 C CA . ASN A 1 125 ? -13.204 5.691 14.983 1.00 90.81 125 ASN A CA 1
ATOM 1016 C C . ASN A 1 125 ? -12.039 4.687 14.881 1.00 90.81 125 ASN A C 1
ATOM 1018 O O . ASN A 1 125 ? -11.926 3.788 15.721 1.00 90.81 125 ASN A O 1
ATOM 1022 N N . THR A 1 126 ? -11.193 4.817 1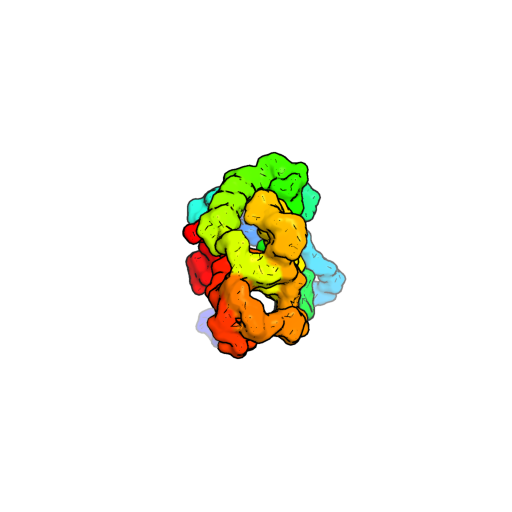3.856 1.00 93.75 126 THR A N 1
ATOM 1023 C CA . THR A 1 126 ? -9.969 4.020 13.721 1.00 93.75 126 THR A CA 1
ATOM 1024 C C . THR A 1 126 ? -9.040 4.289 14.903 1.00 93.75 126 THR A C 1
ATOM 1026 O O . THR A 1 126 ? -8.802 5.436 15.265 1.00 93.75 126 THR A O 1
ATOM 1029 N N . LYS A 1 127 ? -8.544 3.219 15.528 1.00 93.75 127 LYS A N 1
ATOM 1030 C CA . LYS A 1 127 ? -7.618 3.267 16.671 1.00 93.75 127 LYS A CA 1
ATOM 1031 C C . LYS A 1 127 ? -6.212 2.837 16.291 1.00 93.75 127 LYS A C 1
ATOM 1033 O O . LYS A 1 127 ? -5.246 3.371 16.827 1.00 93.75 127 LYS A O 1
ATOM 1038 N N . TYR A 1 128 ? -6.112 1.911 15.341 1.00 95.06 128 TYR A N 1
ATOM 1039 C CA . TYR A 1 128 ? -4.851 1.324 14.919 1.00 95.06 128 TYR A CA 1
ATOM 1040 C C . TYR A 1 128 ? -4.773 1.250 13.394 1.00 95.06 128 TYR A C 1
ATOM 1042 O O . TYR A 1 128 ? -5.734 0.833 12.739 1.00 95.06 128 TYR A O 1
ATOM 1050 N N . LEU A 1 129 ? -3.619 1.626 12.847 1.00 95.94 129 LEU A N 1
ATOM 1051 C CA . LEU A 1 129 ? -3.222 1.355 11.467 1.00 95.94 129 LEU A CA 1
ATOM 1052 C C . LEU A 1 129 ? -2.149 0.266 11.507 1.00 95.94 129 LEU A C 1
ATOM 1054 O O . LEU A 1 129 ? -1.006 0.537 11.862 1.00 95.94 129 LEU A O 1
ATOM 1058 N N . LEU A 1 130 ? -2.525 -0.965 11.176 1.00 95.19 130 LEU A N 1
ATOM 1059 C CA . LEU A 1 130 ? -1.623 -2.111 11.168 1.00 95.19 130 LEU A CA 1
ATOM 1060 C C . LEU A 1 130 ? -1.070 -2.310 9.758 1.00 95.19 130 LEU A C 1
ATOM 1062 O O . LEU A 1 130 ? -1.805 -2.761 8.880 1.00 95.19 130 LEU A O 1
ATOM 1066 N N . HIS A 1 131 ? 0.197 -1.997 9.514 1.00 93.94 131 HIS A N 1
ATOM 1067 C CA . HIS A 1 131 ? 0.786 -2.190 8.190 1.00 93.94 131 HIS A CA 1
ATOM 1068 C C . HIS A 1 131 ? 1.409 -3.582 8.021 1.00 93.94 131 HIS A C 1
ATOM 1070 O O . HIS A 1 131 ? 1.832 -4.230 8.979 1.00 93.94 131 HIS A O 1
ATOM 1076 N N . LEU A 1 132 ? 1.473 -4.065 6.776 1.00 89.50 132 LEU A N 1
ATOM 1077 C CA . LEU A 1 132 ? 2.215 -5.286 6.454 1.00 89.50 132 LEU A CA 1
ATOM 1078 C C . LEU A 1 132 ? 3.738 -5.076 6.571 1.00 89.50 132 LEU A C 1
ATOM 1080 O O . LEU A 1 132 ? 4.213 -3.941 6.566 1.00 89.50 132 LEU A O 1
ATOM 1084 N N . MET A 1 133 ? 4.502 -6.173 6.656 1.00 85.19 133 MET A N 1
ATOM 1085 C CA . MET A 1 133 ? 5.972 -6.169 6.764 1.00 85.19 133 MET A CA 1
ATOM 1086 C C . MET A 1 133 ? 6.653 -5.842 5.422 1.00 85.19 133 MET A C 1
ATOM 1088 O O . MET A 1 133 ? 7.445 -6.624 4.900 1.00 85.19 133 MET A O 1
ATOM 1092 N N . ASP A 1 134 ? 6.308 -4.701 4.833 1.00 85.50 134 ASP A N 1
ATOM 1093 C CA . ASP A 1 134 ? 6.962 -4.135 3.659 1.00 85.50 134 ASP A CA 1
ATOM 1094 C C . ASP A 1 134 ? 6.982 -2.604 3.737 1.00 85.50 134 ASP A C 1
ATOM 1096 O O . ASP A 1 134 ? 6.055 -1.973 4.256 1.00 85.50 134 ASP A O 1
ATOM 1100 N N . ASP A 1 135 ? 8.039 -2.002 3.190 1.00 87.88 135 ASP A N 1
ATOM 1101 C CA . ASP A 1 135 ? 8.248 -0.551 3.241 1.00 87.88 135 ASP A CA 1
ATOM 1102 C C . ASP A 1 135 ? 7.120 0.222 2.544 1.00 87.88 135 ASP A C 1
ATOM 1104 O O . ASP A 1 135 ? 6.724 1.297 2.991 1.00 87.88 135 ASP A O 1
ATOM 1108 N N . GLY A 1 136 ? 6.544 -0.343 1.478 1.00 87.94 136 GLY A N 1
ATOM 1109 C CA . GLY A 1 136 ? 5.424 0.268 0.768 1.00 87.94 136 GLY A CA 1
ATOM 1110 C C . GLY A 1 136 ? 4.182 0.405 1.649 1.00 87.94 136 GLY A C 1
ATOM 1111 O O . GLY A 1 136 ? 3.522 1.442 1.627 1.00 87.94 136 GLY A O 1
ATOM 1112 N N . SER A 1 137 ? 3.857 -0.628 2.429 1.00 91.06 137 SER A N 1
ATOM 1113 C CA . SER A 1 137 ? 2.711 -0.643 3.343 1.00 91.06 137 SER A CA 1
ATOM 1114 C C . SER A 1 137 ? 2.920 0.310 4.510 1.00 91.06 137 SER A C 1
ATOM 1116 O O . SER A 1 137 ? 1.976 0.985 4.919 1.00 91.06 137 SER A O 1
ATOM 1118 N N . LYS A 1 138 ? 4.157 0.416 5.005 1.00 93.50 138 LYS A N 1
ATOM 1119 C CA . LYS A 1 138 ? 4.534 1.394 6.028 1.00 93.50 138 LYS A CA 1
ATOM 1120 C C . LYS A 1 138 ? 4.348 2.828 5.529 1.00 93.50 138 LYS A C 1
ATOM 1122 O O . LYS A 1 138 ? 3.667 3.623 6.175 1.00 93.50 138 LYS A O 1
ATOM 1127 N N . GLU A 1 139 ? 4.881 3.148 4.351 1.00 93.81 139 GLU A N 1
ATOM 1128 C CA . GLU A 1 139 ? 4.721 4.474 3.742 1.00 93.81 139 GLU A CA 1
ATOM 1129 C C . GLU A 1 139 ? 3.257 4.802 3.428 1.00 93.81 139 GLU A C 1
ATOM 1131 O O . GLU A 1 139 ? 2.815 5.941 3.608 1.00 93.81 139 GLU A O 1
ATOM 1136 N N . LEU A 1 140 ? 2.476 3.799 3.018 1.00 93.69 140 LEU A N 1
ATOM 1137 C CA . LEU A 1 140 ? 1.037 3.942 2.825 1.00 93.69 140 LEU A CA 1
ATOM 1138 C C . LEU A 1 140 ? 0.307 4.214 4.146 1.00 93.69 140 LEU A C 1
ATOM 1140 O O . LEU A 1 140 ? -0.554 5.087 4.175 1.00 93.69 140 LEU A O 1
ATOM 1144 N N . ALA A 1 141 ? 0.642 3.519 5.235 1.00 94.94 141 ALA A N 1
ATOM 1145 C CA . ALA A 1 141 ? 0.033 3.753 6.544 1.00 94.94 141 ALA A CA 1
ATOM 1146 C C . ALA A 1 141 ? 0.346 5.159 7.073 1.00 94.94 141 ALA A C 1
ATOM 1148 O O . ALA A 1 141 ? -0.557 5.848 7.547 1.00 94.94 141 ALA A O 1
ATOM 1149 N N . ASN A 1 142 ? 1.587 5.625 6.899 1.00 95.06 142 ASN A N 1
ATOM 1150 C CA . ASN A 1 142 ? 1.965 7.008 7.197 1.00 95.06 142 ASN A CA 1
ATOM 1151 C C . ASN A 1 142 ? 1.156 7.996 6.348 1.00 95.06 142 ASN A C 1
ATOM 1153 O O . ASN A 1 142 ? 0.600 8.957 6.869 1.00 95.06 142 ASN A O 1
ATOM 1157 N N . TYR A 1 143 ? 1.032 7.741 5.042 1.00 94.38 143 TYR A N 1
ATOM 1158 C CA . TYR A 1 143 ? 0.244 8.586 4.140 1.00 94.38 143 TYR A CA 1
ATOM 1159 C C . TYR A 1 143 ? -1.233 8.651 4.530 1.00 94.38 143 TYR A C 1
ATOM 1161 O O . TYR A 1 143 ? -1.831 9.723 4.535 1.00 94.38 143 TYR A O 1
ATOM 1169 N N . VAL A 1 144 ? -1.815 7.508 4.882 1.00 93.62 144 VAL A N 1
ATOM 1170 C CA . VAL A 1 144 ? -3.177 7.406 5.402 1.00 93.62 144 VAL A CA 1
ATOM 1171 C C . VAL A 1 144 ? -3.331 8.235 6.673 1.00 93.62 144 VAL A C 1
ATOM 1173 O O . VAL A 1 144 ? -4.268 9.025 6.756 1.00 93.62 144 VAL A O 1
ATOM 1176 N N . CYS A 1 145 ? -2.412 8.089 7.632 1.00 93.75 145 CYS A N 1
ATOM 1177 C CA . CYS A 1 145 ? -2.436 8.823 8.895 1.00 93.75 145 CYS A CA 1
ATOM 1178 C C . CYS A 1 145 ? -2.392 10.339 8.659 1.00 93.75 145 CYS A C 1
ATOM 1180 O O . CYS A 1 145 ? -3.270 11.060 9.132 1.00 93.75 145 CYS A O 1
ATOM 1182 N N . ASP A 1 146 ? -1.461 10.804 7.818 1.00 92.38 146 ASP A N 1
ATOM 1183 C CA . ASP A 1 146 ? -1.335 12.215 7.432 1.00 92.38 146 ASP A CA 1
ATOM 1184 C C . ASP A 1 146 ? -2.638 12.760 6.821 1.00 92.38 146 ASP A C 1
ATOM 1186 O O . ASP A 1 146 ? -3.015 13.913 7.034 1.00 92.38 146 ASP A O 1
ATOM 1190 N N . LYS A 1 147 ? -3.346 11.929 6.045 1.00 91.00 147 LYS A N 1
ATOM 1191 C CA . LYS A 1 147 ? -4.575 12.319 5.343 1.00 91.00 147 LYS A CA 1
ATOM 1192 C C . LYS A 1 147 ? -5.788 12.404 6.241 1.00 91.00 147 LYS A C 1
ATOM 1194 O O . LYS A 1 147 ? -6.614 13.298 6.061 1.00 91.00 147 LYS A O 1
ATOM 1199 N N . ILE A 1 148 ? -5.910 11.474 7.178 1.00 90.56 148 ILE A N 1
ATOM 1200 C CA . ILE A 1 148 ? -7.037 11.452 8.103 1.00 90.56 148 ILE A CA 1
ATOM 1201 C C . ILE A 1 148 ? -6.810 12.370 9.301 1.00 90.56 148 ILE A C 1
ATOM 1203 O O . ILE A 1 148 ? -7.786 12.681 9.972 1.00 90.56 148 ILE A O 1
ATOM 1207 N N . ALA A 1 149 ? -5.585 12.855 9.541 1.00 88.00 149 ALA A N 1
ATOM 1208 C CA . ALA A 1 149 ? -5.231 13.634 10.726 1.00 88.00 149 ALA A CA 1
ATOM 1209 C C . ALA A 1 149 ? -6.196 14.793 11.024 1.00 88.00 149 ALA A C 1
ATOM 1211 O O . ALA A 1 149 ? -6.650 14.931 12.153 1.00 88.00 149 ALA A O 1
ATOM 1212 N N . GLY A 1 150 ? -6.618 15.552 10.005 1.00 82.00 150 GLY A N 1
ATOM 1213 C CA . GLY A 1 150 ? -7.574 16.658 10.179 1.00 82.00 150 GLY A CA 1
ATOM 1214 C C . GLY A 1 150 ? -9.000 16.245 10.581 1.00 82.00 150 GLY A C 1
ATOM 1215 O O . GLY A 1 150 ? -9.805 17.100 10.936 1.00 82.00 150 GLY A O 1
ATOM 1216 N N . SER A 1 151 ? -9.331 14.953 10.515 1.00 80.00 151 SER A N 1
ATOM 1217 C CA . SER A 1 151 ? -10.622 14.394 10.950 1.00 80.00 151 SER A CA 1
ATOM 1218 C C . SER A 1 151 ? -10.601 13.900 12.400 1.00 80.00 151 SER A C 1
ATOM 1220 O O . SER A 1 151 ? -11.651 13.553 12.943 1.00 80.00 151 SER A O 1
ATOM 1222 N N . PHE A 1 152 ? -9.425 13.852 13.028 1.00 80.88 152 PHE A N 1
ATOM 1223 C CA . PHE A 1 152 ? -9.236 13.430 14.411 1.00 80.88 152 PHE A CA 1
ATOM 1224 C C . PHE A 1 152 ? -8.850 14.635 15.274 1.00 80.88 152 PHE A C 1
ATOM 1226 O O . PHE A 1 152 ? -8.349 15.642 14.786 1.00 80.88 152 PHE A O 1
ATOM 1233 N N . LYS A 1 153 ? -9.105 14.542 16.581 1.00 76.69 153 LYS A N 1
ATOM 1234 C CA . LYS A 1 153 ? -8.455 15.446 17.541 1.00 76.69 153 LYS A CA 1
ATOM 1235 C C . LYS A 1 153 ? -6.997 15.004 17.686 1.00 76.69 153 LYS A C 1
ATOM 1237 O O . LYS A 1 153 ? -6.756 13.801 17.622 1.00 76.69 153 LYS A O 1
ATOM 1242 N N . ASP A 1 154 ? -6.075 15.937 17.917 1.00 67.00 154 ASP A N 1
ATOM 1243 C CA . ASP A 1 154 ? -4.624 15.668 17.939 1.00 67.00 154 ASP A CA 1
ATOM 1244 C C . ASP A 1 154 ? -4.233 14.488 18.859 1.00 67.00 154 ASP A C 1
ATOM 1246 O O . ASP A 1 154 ? -3.388 13.674 18.497 1.00 67.00 154 ASP A O 1
ATOM 1250 N N . ASP A 1 155 ? -4.937 14.304 19.983 1.00 71.31 155 ASP A N 1
ATOM 1251 C CA . ASP A 1 155 ? -4.698 13.215 20.950 1.00 71.31 155 ASP A CA 1
ATOM 1252 C C . ASP A 1 155 ? -5.386 11.874 20.607 1.00 71.31 155 ASP A C 1
ATOM 1254 O O . ASP A 1 155 ? -5.322 10.913 21.374 1.00 71.31 155 ASP A O 1
ATOM 1258 N N . LEU A 1 156 ? -6.109 11.798 19.487 1.00 82.00 156 LEU A N 1
ATO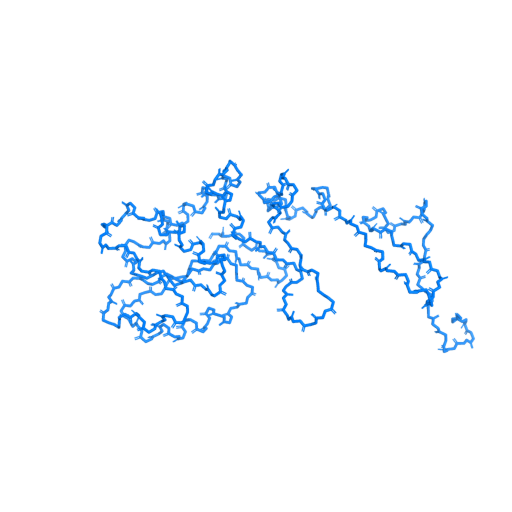M 1259 C CA . LEU A 1 156 ? -6.895 10.628 19.070 1.00 82.00 156 LEU A CA 1
ATOM 1260 C C . LEU A 1 156 ? -6.431 10.038 17.736 1.00 82.00 156 LEU A C 1
ATOM 1262 O O . LEU A 1 156 ? -7.144 9.205 17.171 1.00 82.00 156 LEU A O 1
ATOM 1266 N N . LEU A 1 157 ? -5.266 10.453 17.235 1.00 89.00 157 LEU A N 1
ATOM 1267 C CA . LEU A 1 157 ? -4.694 9.887 16.019 1.00 89.00 157 LEU A CA 1
ATOM 1268 C C . LEU A 1 157 ? -4.492 8.368 16.162 1.00 89.00 157 LEU A C 1
ATOM 1270 O O . LEU A 1 157 ? -4.056 7.899 17.218 1.00 89.00 157 LEU A O 1
ATOM 1274 N N . PRO A 1 158 ? -4.789 7.583 15.112 1.00 92.44 158 PRO A N 1
ATOM 1275 C CA . PRO A 1 158 ? -4.542 6.151 15.139 1.00 92.44 158 PRO A CA 1
ATOM 1276 C C . PRO A 1 158 ? -3.066 5.826 15.371 1.00 92.44 158 PRO A C 1
ATOM 1278 O O . PRO A 1 158 ? -2.181 6.401 14.735 1.00 92.44 158 PRO A O 1
ATOM 1281 N N . LYS A 1 159 ? -2.797 4.840 16.227 1.00 94.06 159 LYS A N 1
ATOM 1282 C CA . LYS A 1 159 ? -1.440 4.329 16.428 1.00 94.06 159 LYS A CA 1
ATOM 1283 C C . LYS A 1 159 ? -1.044 3.448 15.242 1.00 94.06 159 LYS A C 1
ATOM 1285 O O . LYS A 1 159 ? -1.766 2.511 14.897 1.00 94.06 159 LYS A O 1
ATOM 1290 N N . ILE A 1 160 ? 0.094 3.747 14.621 1.00 95.44 160 ILE A N 1
ATOM 1291 C CA . ILE A 1 160 ? 0.665 2.921 13.552 1.00 95.44 160 ILE A CA 1
ATOM 1292 C C . ILE A 1 160 ? 1.444 1.773 14.196 1.00 95.44 160 ILE A C 1
ATOM 1294 O O . ILE A 1 160 ? 2.266 2.017 15.077 1.00 95.44 160 ILE A O 1
ATOM 1298 N N . LEU A 1 161 ? 1.157 0.543 13.774 1.00 94.94 161 LEU A N 1
ATOM 1299 C CA . LEU A 1 161 ? 1.770 -0.688 14.269 1.00 94.94 161 LEU A CA 1
ATOM 1300 C C . LEU A 1 161 ? 2.205 -1.562 13.091 1.00 94.94 161 LEU A C 1
ATOM 1302 O O . LEU A 1 161 ? 1.555 -1.563 12.041 1.00 94.94 161 LEU A O 1
ATOM 1306 N N . ASP A 1 162 ? 3.252 -2.351 13.293 1.00 90.88 162 ASP A N 1
ATOM 1307 C CA . ASP A 1 162 ? 3.601 -3.465 12.415 1.00 90.88 162 ASP A CA 1
ATOM 1308 C C . ASP A 1 162 ? 3.069 -4.813 12.951 1.00 90.88 162 ASP A C 1
ATOM 1310 O O . ASP A 1 162 ? 2.378 -4.883 13.973 1.00 90.88 162 ASP A O 1
ATOM 1314 N N . GLN A 1 163 ? 3.349 -5.905 12.232 1.00 86.69 163 GLN A N 1
ATOM 1315 C CA . GLN A 1 163 ? 2.873 -7.244 12.603 1.00 86.69 163 GLN A CA 1
ATOM 1316 C C . GLN A 1 163 ? 3.530 -7.804 13.872 1.00 86.69 163 GLN A C 1
ATOM 1318 O O . GLN A 1 163 ? 2.926 -8.657 14.526 1.00 86.69 163 GLN A O 1
ATOM 1323 N N . ASP A 1 164 ? 4.728 -7.344 14.222 1.00 87.69 164 ASP A N 1
ATOM 1324 C CA . ASP A 1 164 ? 5.447 -7.787 15.417 1.00 87.69 164 ASP A CA 1
ATOM 1325 C C . ASP A 1 164 ? 4.922 -7.057 16.667 1.00 87.69 164 ASP A C 1
ATOM 1327 O O . ASP A 1 164 ? 4.982 -7.578 17.779 1.00 87.69 164 ASP A O 1
ATOM 1331 N N . GLN A 1 165 ? 4.296 -5.893 16.483 1.00 90.69 165 GLN A N 1
ATOM 1332 C CA . GLN A 1 165 ? 3.718 -5.061 17.541 1.00 90.69 165 GLN A CA 1
ATOM 1333 C C . GLN A 1 165 ? 2.243 -5.358 17.856 1.00 90.69 165 GLN A C 1
ATOM 1335 O O . GLN A 1 165 ? 1.569 -4.573 18.528 1.00 90.69 165 GLN A O 1
ATOM 1340 N N . LEU A 1 166 ? 1.707 -6.497 17.410 1.00 87.88 166 LEU A N 1
ATOM 1341 C CA . LEU A 1 166 ? 0.313 -6.877 17.680 1.00 87.88 166 LEU A CA 1
ATOM 1342 C C . LEU A 1 166 ? -0.016 -6.958 19.178 1.00 87.88 166 LEU A C 1
ATOM 1344 O O . LEU A 1 166 ? -1.168 -6.774 19.561 1.00 87.88 166 LEU A O 1
ATOM 1348 N N . GLU A 1 167 ? 0.971 -7.234 20.028 1.00 87.50 167 GLU A N 1
ATOM 1349 C CA . GLU A 1 167 ? 0.804 -7.281 21.485 1.00 87.50 167 GLU A CA 1
ATOM 1350 C C . GLU A 1 167 ? 0.544 -5.903 22.109 1.00 87.50 167 GLU A C 1
ATOM 1352 O O . GLU A 1 167 ? -0.024 -5.825 23.194 1.00 87.50 167 GLU A O 1
ATOM 1357 N N . GLU A 1 168 ? 0.879 -4.815 21.409 1.00 90.00 168 GLU A N 1
ATOM 1358 C CA . GLU A 1 168 ? 0.636 -3.442 21.866 1.00 90.00 168 GLU A CA 1
ATOM 1359 C C . GLU A 1 168 ? -0.831 -2.999 21.713 1.00 90.00 168 GLU A C 1
ATOM 1361 O O . GLU A 1 168 ? -1.195 -1.892 22.125 1.00 90.00 168 GLU A O 1
ATOM 1366 N N . ILE A 1 169 ? -1.673 -3.828 21.089 1.00 90.50 169 ILE A N 1
ATOM 1367 C CA . ILE A 1 169 ? -3.107 -3.577 20.945 1.00 90.50 169 ILE A CA 1
ATOM 1368 C C . ILE A 1 169 ? -3.794 -3.909 22.269 1.00 90.50 169 ILE A C 1
ATOM 1370 O O . ILE A 1 169 ? -3.703 -5.035 22.760 1.00 90.50 169 ILE A O 1
ATOM 1374 N N . ASP A 1 170 ? -4.537 -2.944 22.806 1.00 89.12 170 ASP A N 1
ATOM 1375 C CA . ASP A 1 170 ? -5.336 -3.123 24.014 1.00 89.12 170 ASP A CA 1
ATOM 1376 C C . ASP A 1 170 ? -6.624 -3.925 23.706 1.00 89.12 170 ASP A C 1
ATOM 1378 O O . ASP A 1 170 ? -7.446 -3.466 22.905 1.00 89.12 170 ASP A O 1
ATOM 1382 N N . PRO A 1 171 ? -6.838 -5.100 24.339 1.00 86.25 171 PRO A N 1
ATOM 1383 C CA . PRO A 1 171 ? -8.055 -5.905 24.196 1.00 86.25 171 PRO A CA 1
ATOM 1384 C C . PRO A 1 171 ? -9.355 -5.175 24.533 1.00 86.25 171 PRO A C 1
ATOM 1386 O O . PRO A 1 171 ? -10.404 -5.486 23.964 1.00 86.25 171 PRO A O 1
ATOM 1389 N N . GLU A 1 172 ? -9.299 -4.200 25.440 1.00 86.75 172 GLU A N 1
ATOM 1390 C CA . GLU A 1 172 ? -10.491 -3.507 25.917 1.00 86.75 172 GLU A CA 1
ATOM 1391 C C . GLU A 1 172 ? -10.906 -2.337 25.019 1.00 86.75 172 GLU A C 1
ATOM 1393 O O . GLU A 1 172 ? -12.051 -1.871 25.105 1.00 86.75 172 GLU A O 1
ATOM 1398 N N . THR A 1 173 ? -10.020 -1.902 24.120 1.00 89.00 173 THR A N 1
ATOM 1399 C CA . THR A 1 173 ? -10.258 -0.781 23.214 1.00 89.00 173 THR A CA 1
ATOM 1400 C C . THR A 1 173 ? -11.305 -1.132 22.152 1.00 89.00 173 THR A C 1
ATOM 1402 O O . THR A 1 173 ? -11.206 -2.120 21.428 1.00 89.00 173 THR A O 1
ATOM 1405 N N . SER A 1 174 ? -12.321 -0.273 22.026 1.00 90.81 174 SER A N 1
ATOM 1406 C CA . SER A 1 174 ? -13.374 -0.378 21.012 1.00 90.81 174 SER A CA 1
ATOM 1407 C C . SER A 1 174 ? -13.142 0.604 19.861 1.00 90.81 174 SER A C 1
ATOM 1409 O O . SER A 1 174 ? -12.748 1.755 20.079 1.00 90.81 174 SER A O 1
ATOM 1411 N N . GLY A 1 175 ? -13.395 0.166 18.627 1.00 92.00 175 GLY A N 1
ATOM 1412 C CA . GLY A 1 175 ? -13.185 0.983 17.432 1.00 92.00 175 GLY A CA 1
ATOM 1413 C C . GLY A 1 175 ? -12.885 0.148 16.194 1.00 92.00 175 GLY A C 1
ATOM 1414 O O . GLY A 1 175 ? -13.357 -0.981 16.071 1.00 92.00 175 GLY A O 1
ATOM 1415 N N . ALA A 1 176 ? -12.103 0.705 15.272 1.00 93.06 176 ALA A N 1
ATOM 1416 C CA . ALA A 1 176 ? -11.630 -0.010 14.089 1.00 93.06 176 ALA A CA 1
ATOM 1417 C C . ALA A 1 176 ? -10.106 -0.194 14.102 1.00 93.06 176 ALA A C 1
ATOM 1419 O O . ALA A 1 176 ? -9.362 0.693 14.527 1.00 93.06 176 ALA A O 1
ATOM 1420 N N . ILE A 1 177 ? -9.656 -1.339 13.596 1.00 94.88 177 ILE A N 1
ATOM 1421 C CA . ILE A 1 177 ? -8.268 -1.585 13.207 1.00 94.88 177 ILE A CA 1
ATOM 1422 C C . ILE A 1 177 ? -8.221 -1.727 11.691 1.00 94.88 177 ILE A C 1
ATOM 1424 O O . ILE A 1 177 ? -8.914 -2.568 11.113 1.00 94.88 177 ILE A O 1
ATOM 1428 N N . VAL A 1 178 ? -7.425 -0.881 11.044 1.00 95.06 178 VAL A N 1
ATOM 1429 C CA . VAL A 1 178 ? -7.271 -0.897 9.590 1.00 95.06 178 VAL A CA 1
ATOM 1430 C C . VAL A 1 178 ? -5.953 -1.575 9.256 1.00 95.06 178 VAL A C 1
ATOM 1432 O O . VAL A 1 178 ? -4.885 -1.086 9.611 1.00 95.06 178 VAL A O 1
ATOM 1435 N N . VAL A 1 179 ? -6.036 -2.712 8.574 1.00 94.06 179 VAL A N 1
ATOM 1436 C CA . VAL A 1 179 ? -4.889 -3.437 8.035 1.00 94.06 179 VAL A CA 1
ATOM 1437 C C . VAL A 1 179 ? -4.513 -2.810 6.698 1.00 94.06 179 VAL A C 1
ATOM 1439 O O . VAL A 1 179 ? -5.290 -2.880 5.745 1.00 94.06 179 VAL A O 1
ATOM 1442 N N . VAL A 1 180 ? -3.335 -2.198 6.629 1.00 93.81 180 VAL A N 1
ATOM 1443 C CA . VAL A 1 180 ? -2.850 -1.432 5.479 1.00 93.81 180 VAL A CA 1
ATOM 1444 C C . VAL A 1 180 ? -1.854 -2.262 4.672 1.00 93.81 180 VAL A C 1
ATOM 1446 O O . VAL A 1 180 ? -0.820 -2.684 5.189 1.00 93.81 180 VAL A O 1
ATOM 1449 N N . GLY A 1 181 ? -2.165 -2.481 3.393 1.00 90.44 181 GLY A N 1
ATOM 1450 C CA . GLY A 1 181 ? -1.322 -3.211 2.446 1.00 90.44 181 GLY A CA 1
ATOM 1451 C C . GLY A 1 181 ? -1.063 -2.416 1.167 1.00 90.44 181 GLY A C 1
ATOM 1452 O O . GLY A 1 181 ? -1.995 -1.955 0.510 1.00 90.44 181 GLY A O 1
ATOM 1453 N N . SER A 1 182 ? 0.200 -2.279 0.774 1.00 88.12 182 SER A N 1
ATOM 1454 C CA . SER A 1 182 ? 0.586 -1.638 -0.485 1.00 88.12 182 SER A CA 1
ATOM 1455 C C . SER A 1 182 ? 0.247 -2.524 -1.685 1.00 88.12 182 SER A C 1
ATOM 1457 O O . SER A 1 182 ? -0.542 -2.140 -2.548 1.00 88.12 182 SER A O 1
ATOM 1459 N N . CYS A 1 183 ? 0.799 -3.737 -1.703 1.00 81.94 183 CYS A N 1
ATOM 1460 C CA . CYS A 1 183 ? 0.625 -4.728 -2.749 1.00 81.94 183 CYS A CA 1
ATOM 1461 C C . CYS A 1 183 ? 0.494 -6.124 -2.136 1.00 81.94 183 CYS A C 1
ATOM 1463 O O . CYS A 1 183 ? 1.370 -6.573 -1.396 1.00 81.94 183 CYS A O 1
ATOM 1465 N N . VAL A 1 184 ? -0.590 -6.827 -2.459 1.00 77.50 184 VAL A N 1
ATOM 1466 C CA . VAL A 1 184 ? -0.820 -8.200 -2.000 1.00 77.50 184 VAL A CA 1
ATOM 1467 C C . VAL A 1 184 ? -0.894 -9.131 -3.204 1.00 77.50 184 VAL A C 1
ATOM 1469 O O . VAL A 1 184 ? -1.793 -9.023 -4.035 1.00 77.50 184 VAL A O 1
ATOM 1472 N N . SER A 1 185 ? 0.057 -10.063 -3.273 1.00 68.44 185 SER A N 1
ATOM 1473 C CA . SER A 1 185 ? 0.130 -11.124 -4.289 1.00 68.44 185 SER A CA 1
ATOM 1474 C C . SER A 1 185 ? -0.452 -12.453 -3.806 1.00 68.44 185 SER A C 1
ATOM 1476 O O . SER A 1 185 ? -0.920 -13.264 -4.599 1.00 68.44 185 SER A O 1
ATOM 1478 N N . ASN A 1 186 ? -0.419 -12.703 -2.493 1.00 67.88 186 ASN A N 1
ATOM 1479 C CA . ASN A 1 186 ? -0.991 -13.892 -1.878 1.00 67.88 186 ASN A CA 1
ATOM 1480 C C . ASN A 1 186 ? -1.727 -13.537 -0.578 1.00 67.88 186 ASN A C 1
ATOM 1482 O O . ASN A 1 186 ? -1.316 -12.664 0.182 1.00 67.88 186 ASN A O 1
ATOM 1486 N N . GLY A 1 187 ? -2.824 -14.242 -0.299 1.00 71.25 187 GLY A N 1
ATOM 1487 C CA . GLY A 1 187 ? -3.649 -13.993 0.887 1.00 71.25 187 GLY A CA 1
ATOM 1488 C C . GLY A 1 187 ? -3.069 -14.521 2.205 1.00 71.25 187 GLY A C 1
ATOM 1489 O O . GLY A 1 187 ? -3.727 -14.397 3.234 1.00 71.25 187 GLY A O 1
ATOM 1490 N N . LYS A 1 188 ? -1.870 -15.128 2.220 1.00 77.88 188 LYS A N 1
ATOM 1491 C CA . LYS A 1 188 ? -1.342 -15.821 3.414 1.00 77.88 188 LYS A CA 1
ATOM 1492 C C . LYS A 1 188 ? -1.103 -14.854 4.574 1.00 77.88 188 LYS A C 1
ATOM 1494 O O . LYS A 1 188 ? -1.558 -15.122 5.683 1.00 77.88 188 LYS A O 1
ATOM 1499 N N . ASN A 1 189 ? -0.470 -13.711 4.299 1.00 78.88 189 ASN A N 1
ATOM 1500 C CA . ASN A 1 189 ? -0.214 -12.680 5.311 1.00 78.88 189 ASN A CA 1
ATOM 1501 C C . ASN A 1 189 ? -1.520 -12.097 5.869 1.00 78.88 189 ASN A C 1
ATOM 1503 O O . ASN A 1 189 ? -1.669 -11.944 7.079 1.00 78.88 189 ASN A O 1
ATOM 1507 N N . LEU A 1 190 ? -2.511 -11.853 5.007 1.00 83.81 190 LEU A N 1
ATOM 1508 C CA . LEU A 1 190 ? -3.818 -11.346 5.434 1.00 83.81 190 LEU A CA 1
ATOM 1509 C C . LEU A 1 190 ? -4.578 -12.358 6.294 1.00 83.81 190 LEU A C 1
ATOM 1511 O O . LEU A 1 190 ? -5.193 -11.978 7.290 1.00 83.81 190 LEU A O 1
ATOM 1515 N N . HIS A 1 191 ? -4.516 -13.646 5.946 1.00 83.81 191 HIS A N 1
ATOM 1516 C CA . HIS A 1 191 ? -5.110 -14.709 6.754 1.00 83.81 191 HIS A CA 1
ATOM 1517 C C . HIS A 1 191 ? -4.428 -14.854 8.117 1.00 83.81 191 HIS A C 1
ATOM 1519 O O . HIS A 1 191 ? -5.126 -15.041 9.117 1.00 83.81 191 HIS A O 1
ATOM 1525 N N . TYR A 1 192 ? -3.097 -14.740 8.174 1.00 86.56 192 TYR A N 1
ATOM 1526 C CA . TYR A 1 192 ? -2.346 -14.752 9.430 1.00 86.56 192 TYR A CA 1
ATOM 1527 C C . TYR A 1 192 ? -2.784 -13.605 10.349 1.00 86.56 192 TYR A C 1
ATOM 1529 O O . TYR A 1 192 ? -3.212 -13.853 11.477 1.00 86.56 192 TYR A O 1
ATOM 1537 N N . ILE A 1 193 ? -2.800 -12.375 9.827 1.00 87.75 193 ILE A N 1
ATOM 1538 C CA . ILE A 1 193 ? -3.244 -11.186 10.567 1.00 87.75 193 ILE A CA 1
ATOM 1539 C C . ILE A 1 193 ? -4.703 -11.323 11.000 1.00 87.75 193 ILE A C 1
ATOM 1541 O O . ILE A 1 193 ? -5.024 -11.076 12.157 1.00 87.75 193 ILE A O 1
ATOM 1545 N N . SER A 1 194 ? -5.588 -11.781 10.107 1.00 87.00 194 SER A N 1
ATOM 1546 C CA . SER A 1 194 ? -6.996 -12.027 10.440 1.00 87.00 194 SER A CA 1
ATOM 1547 C C . SER A 1 194 ? -7.124 -12.948 11.649 1.00 87.00 194 SER A C 1
ATOM 1549 O O . SER A 1 194 ? -7.888 -12.665 12.565 1.00 87.00 194 SER A O 1
ATOM 1551 N N . ARG A 1 195 ? -6.352 -14.042 11.682 1.00 87.94 195 ARG A N 1
ATOM 1552 C CA . ARG A 1 195 ? -6.363 -14.994 12.796 1.00 87.94 195 ARG A CA 1
ATOM 1553 C C . ARG A 1 195 ? -5.817 -14.372 14.079 1.00 87.94 195 ARG A C 1
ATOM 1555 O O . ARG A 1 195 ? -6.420 -14.582 15.126 1.00 87.94 195 ARG A O 1
ATOM 1562 N N . ALA A 1 196 ? -4.721 -13.623 13.995 1.00 88.31 196 ALA A N 1
ATOM 1563 C CA . ALA A 1 196 ? -4.108 -12.969 15.146 1.00 88.31 196 ALA A CA 1
ATOM 1564 C C . ALA A 1 196 ? -5.013 -11.884 15.752 1.00 88.31 196 ALA A C 1
ATOM 1566 O O . ALA A 1 196 ? -5.050 -11.729 16.971 1.00 88.31 196 ALA A O 1
ATOM 1567 N N . LEU A 1 197 ? -5.790 -11.187 14.918 1.00 88.88 197 LEU A N 1
ATOM 1568 C CA . LEU A 1 197 ? -6.688 -10.119 15.348 1.00 88.88 197 LEU A CA 1
ATOM 1569 C C . LEU A 1 197 ? -8.033 -10.607 15.910 1.00 88.88 197 LEU A C 1
ATOM 1571 O O . LEU A 1 197 ? -8.729 -9.832 16.557 1.00 88.88 197 LEU A O 1
ATOM 1575 N N . ARG A 1 198 ? -8.395 -11.888 15.740 1.00 86.81 198 ARG A N 1
ATOM 1576 C CA . ARG A 1 198 ? -9.660 -12.450 16.269 1.00 86.81 198 ARG A CA 1
ATOM 1577 C C . ARG A 1 198 ? -9.8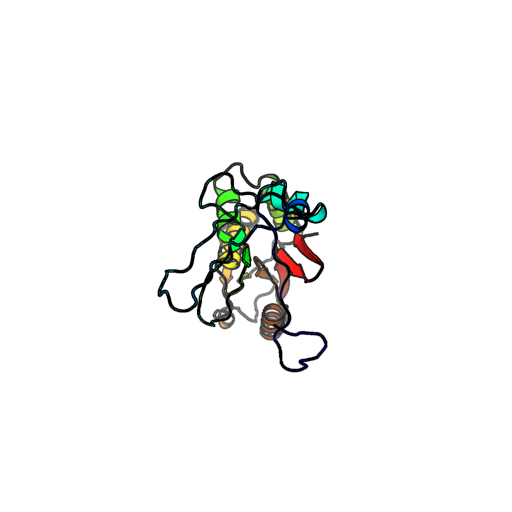13 -12.329 17.783 1.00 86.81 198 ARG A C 1
ATOM 1579 O O . ARG A 1 198 ? -10.939 -12.326 18.256 1.00 86.81 198 ARG A O 1
ATOM 1586 N N . LYS A 1 199 ? -8.708 -12.247 18.530 1.00 88.50 199 LYS A N 1
ATOM 1587 C CA . LYS A 1 199 ? -8.733 -12.081 19.993 1.00 88.50 199 LYS A CA 1
ATOM 1588 C C . LYS A 1 199 ? -9.221 -10.693 20.440 1.00 88.50 199 LYS A C 1
ATOM 1590 O O . LYS A 1 199 ? -9.508 -10.513 21.615 1.00 88.50 199 LYS A O 1
ATOM 1595 N N . TYR A 1 200 ? -9.331 -9.734 19.518 1.00 89.81 200 TYR A N 1
ATOM 1596 C CA . TYR A 1 200 ? -9.781 -8.367 19.781 1.00 89.81 200 TYR A CA 1
ATOM 1597 C C . TYR A 1 200 ? -11.235 -8.172 19.335 1.00 89.81 200 TYR A C 1
ATOM 1599 O O . TYR A 1 200 ? -11.507 -7.523 18.328 1.00 89.81 200 TYR A O 1
ATOM 1607 N N . GLU A 1 201 ? -12.189 -8.735 20.077 1.00 87.12 201 GLU A N 1
ATOM 1608 C CA . GLU A 1 201 ? -13.611 -8.756 19.684 1.00 87.12 201 GLU A CA 1
ATOM 1609 C C . GLU A 1 201 ? -14.247 -7.361 19.558 1.00 87.12 201 GLU A C 1
ATOM 1611 O O . GLU A 1 201 ? -15.182 -7.161 18.782 1.00 87.12 201 GLU A O 1
ATOM 1616 N N . LYS A 1 202 ? -13.730 -6.376 20.302 1.00 91.00 202 LYS A N 1
ATOM 1617 C CA . LYS A 1 202 ? -14.239 -4.995 20.309 1.00 91.00 202 LYS A CA 1
ATOM 1618 C C . LYS A 1 202 ? -13.721 -4.141 19.148 1.00 91.00 202 LYS A C 1
ATOM 1620 O O . LYS A 1 202 ? -14.218 -3.025 18.950 1.00 91.00 202 LYS A O 1
ATOM 1625 N N . LEU A 1 203 ? -12.740 -4.643 18.395 1.00 92.81 203 LEU A N 1
ATOM 1626 C CA . LEU A 1 203 ? -12.167 -3.970 17.236 1.00 92.81 203 LEU A CA 1
ATOM 1627 C C . LEU A 1 203 ? -12.752 -4.537 15.943 1.00 92.81 203 LEU A C 1
ATOM 1629 O O . LEU A 1 203 ? -12.676 -5.730 15.657 1.00 92.81 203 LEU A O 1
ATOM 1633 N N . ARG A 1 204 ? -13.284 -3.655 15.097 1.00 92.19 204 ARG A N 1
ATOM 1634 C CA . ARG A 1 204 ? -13.688 -4.020 13.740 1.00 92.19 204 ARG A CA 1
ATOM 1635 C C . ARG A 1 204 ? -12.467 -4.040 12.827 1.00 92.19 204 ARG A C 1
ATOM 1637 O O . ARG A 1 204 ? -11.833 -3.008 12.623 1.00 92.19 204 ARG A O 1
ATOM 1644 N N . ILE A 1 205 ? -12.173 -5.203 12.254 1.00 92.12 205 ILE A N 1
ATOM 1645 C CA . ILE A 1 205 ? -11.077 -5.377 11.295 1.00 92.12 205 ILE A CA 1
ATOM 1646 C C . ILE A 1 205 ? -11.524 -4.865 9.922 1.00 92.12 205 ILE A C 1
ATOM 1648 O O . ILE A 1 205 ? -12.548 -5.302 9.392 1.00 92.12 205 ILE A O 1
ATOM 1652 N N . ILE A 1 206 ? -10.751 -3.948 9.346 1.00 92.44 206 ILE A N 1
ATOM 1653 C CA . ILE A 1 206 ? -10.960 -3.386 8.008 1.00 92.44 206 ILE A CA 1
ATOM 1654 C C . ILE A 1 206 ? -9.678 -3.587 7.210 1.00 92.44 206 ILE A C 1
ATOM 1656 O O . ILE A 1 206 ? -8.590 -3.364 7.726 1.00 92.44 206 ILE A O 1
ATOM 1660 N N . TYR A 1 207 ? -9.793 -4.002 5.952 1.00 91.44 207 TYR A N 1
ATOM 1661 C CA . TYR A 1 207 ? -8.645 -4.170 5.066 1.00 91.44 207 TYR A CA 1
ATOM 1662 C C . TYR A 1 207 ? -8.594 -3.021 4.070 1.00 91.44 207 TYR A C 1
ATOM 1664 O O . TYR A 1 207 ? -9.562 -2.771 3.355 1.00 91.44 207 TYR A O 1
ATOM 1672 N N . PHE A 1 208 ? -7.452 -2.348 4.014 1.00 92.12 208 PHE A N 1
ATOM 1673 C CA . PHE A 1 208 ? -7.176 -1.268 3.084 1.00 92.12 208 PHE A CA 1
ATOM 1674 C C . PHE A 1 208 ? -5.958 -1.647 2.239 1.00 92.12 208 PHE A C 1
ATOM 1676 O O . PHE A 1 208 ? -4.817 -1.534 2.687 1.00 92.12 208 PHE A O 1
ATOM 1683 N N . ILE A 1 209 ? -6.204 -2.157 1.030 1.00 89.56 209 ILE A N 1
ATOM 1684 C CA . ILE A 1 209 ? -5.163 -2.700 0.148 1.00 89.56 209 ILE A CA 1
ATOM 1685 C C . ILE A 1 209 ? -5.165 -1.935 -1.173 1.00 89.56 209 ILE A C 1
ATOM 1687 O O . ILE A 1 209 ? -6.198 -1.892 -1.825 1.00 89.56 209 ILE A O 1
ATOM 1691 N N . CYS A 1 210 ? -4.033 -1.356 -1.583 1.00 83.12 210 CYS A N 1
ATOM 1692 C CA . CYS A 1 210 ? -3.976 -0.507 -2.784 1.00 83.12 210 CYS A CA 1
ATOM 1693 C C . CYS A 1 210 ? -3.829 -1.269 -4.105 1.00 83.12 210 CYS A C 1
ATOM 1695 O O . CYS A 1 210 ? -4.438 -0.899 -5.108 1.00 83.12 210 CYS A O 1
ATOM 1697 N N . LEU A 1 211 ? -3.000 -2.308 -4.137 1.00 78.50 211 LEU A N 1
ATOM 1698 C CA . LEU A 1 211 ? -2.788 -3.126 -5.326 1.00 78.50 211 LEU A CA 1
ATOM 1699 C C . LEU A 1 211 ? -2.982 -4.594 -4.969 1.00 78.50 211 LEU A C 1
ATOM 1701 O O . LEU A 1 211 ? -2.382 -5.102 -4.022 1.00 78.50 211 LEU A O 1
ATOM 1705 N N . VAL A 1 212 ? -3.800 -5.293 -5.748 1.00 68.69 212 VAL A N 1
ATOM 1706 C CA . VAL A 1 212 ? -3.985 -6.739 -5.598 1.00 68.69 212 VAL A CA 1
ATOM 1707 C C . VAL A 1 212 ? -3.587 -7.402 -6.904 1.00 68.69 212 VAL A C 1
ATOM 1709 O O . VAL A 1 212 ? -4.264 -7.201 -7.907 1.00 68.69 212 VAL A O 1
ATOM 1712 N N . SER A 1 213 ? -2.505 -8.183 -6.919 1.00 60.06 213 SER A N 1
ATOM 1713 C CA . SER A 1 213 ? -2.141 -8.975 -8.099 1.00 60.06 213 SER A CA 1
ATOM 1714 C C . SER A 1 213 ? -2.783 -10.358 -8.013 1.00 60.06 213 SER A C 1
ATOM 1716 O O . SER A 1 213 ? -2.293 -11.253 -7.331 1.00 60.06 213 SER A O 1
ATOM 1718 N N . ILE A 1 214 ? -3.906 -10.543 -8.710 1.00 39.12 214 ILE A N 1
ATOM 1719 C CA . ILE A 1 214 ? -4.519 -11.863 -8.890 1.00 39.12 214 ILE A CA 1
ATOM 1720 C C . ILE A 1 214 ? -4.127 -12.337 -10.287 1.00 39.12 214 ILE A C 1
ATOM 1722 O O . ILE A 1 214 ? -4.712 -11.924 -11.283 1.00 39.12 214 ILE A O 1
ATOM 1726 N N . TRP A 1 215 ? -3.114 -13.192 -10.407 1.00 39.16 215 TRP A N 1
ATOM 1727 C CA . TRP A 1 215 ? -2.846 -13.828 -11.701 1.00 39.16 215 TRP A CA 1
ATOM 1728 C C . TRP A 1 215 ? -3.929 -14.876 -12.028 1.00 39.16 215 TRP A C 1
ATOM 1730 O O . TRP A 1 215 ? -4.367 -15.574 -11.112 1.00 39.16 215 TRP A O 1
ATOM 1740 N N . PRO A 1 216 ? -4.370 -15.010 -13.302 1.00 41.44 216 PRO A N 1
ATOM 1741 C CA . PRO A 1 216 ? -3.817 -14.427 -14.532 1.00 41.44 216 PRO A CA 1
ATOM 1742 C C . PRO A 1 216 ? -4.524 -13.141 -15.009 1.00 41.44 216 PRO A C 1
ATOM 1744 O O . PRO A 1 216 ? -4.463 -12.813 -16.190 1.00 41.44 216 PRO A O 1
ATOM 1747 N N . GLN A 1 217 ? -5.196 -12.391 -14.133 1.00 34.81 217 GLN A N 1
ATOM 1748 C CA . GLN A 1 217 ? -5.828 -11.121 -14.500 1.00 34.81 217 GLN A CA 1
ATOM 1749 C C . GLN A 1 217 ? -5.292 -9.963 -13.665 1.00 34.81 217 GLN A C 1
ATOM 1751 O O . GLN A 1 217 ? -6.024 -9.409 -12.861 1.00 34.81 217 GLN A O 1
ATOM 1756 N N . LEU A 1 218 ? -4.045 -9.568 -13.958 1.00 41.50 218 LEU A N 1
ATOM 1757 C CA . LEU A 1 218 ? -3.482 -8.233 -13.697 1.00 41.50 218 LEU A CA 1
ATOM 1758 C C . LEU A 1 218 ? -3.546 -7.731 -12.229 1.00 41.50 218 LEU A C 1
ATOM 1760 O O . LEU A 1 218 ? -4.214 -8.287 -11.360 1.00 41.50 218 LEU A O 1
ATOM 1764 N N . PRO A 1 219 ? -2.790 -6.680 -11.872 1.00 37.84 219 PRO A N 1
ATOM 1765 C CA . PRO A 1 219 ? -3.075 -5.951 -10.649 1.00 37.84 219 PRO A CA 1
ATOM 1766 C C . PRO A 1 219 ? -4.436 -5.261 -10.793 1.00 37.84 219 PRO A C 1
ATOM 1768 O O . PRO A 1 219 ? -4.597 -4.361 -11.618 1.00 37.84 219 PRO A O 1
ATOM 1771 N N . ILE A 1 220 ? -5.413 -5.671 -9.986 1.00 37.62 220 ILE A N 1
ATOM 1772 C CA . ILE A 1 220 ? -6.621 -4.883 -9.761 1.00 37.62 220 ILE A CA 1
ATOM 1773 C C . ILE A 1 220 ? -6.154 -3.640 -9.003 1.00 37.62 220 ILE A C 1
ATOM 1775 O O . ILE A 1 220 ? -5.837 -3.685 -7.812 1.00 37.62 220 ILE A O 1
ATOM 1779 N N . VAL A 1 221 ? -6.034 -2.537 -9.739 1.00 41.91 221 VAL A N 1
ATOM 1780 C CA . VAL A 1 221 ? -6.008 -1.194 -9.166 1.00 41.91 221 VAL A CA 1
ATOM 1781 C C . VAL A 1 221 ? -7.413 -0.968 -8.620 1.00 41.91 221 VAL A C 1
ATOM 1783 O O . VAL A 1 221 ? -8.354 -1.009 -9.407 1.00 41.91 221 VAL A O 1
ATOM 1786 N N . LEU A 1 222 ? -7.520 -0.830 -7.295 1.00 37.75 222 LEU A N 1
ATOM 1787 C CA . LEU A 1 222 ? -8.732 -0.576 -6.499 1.00 37.75 222 LEU A CA 1
ATOM 1788 C C . LEU A 1 222 ? -10.021 -0.273 -7.300 1.00 37.75 222 LEU A C 1
ATOM 1790 O O . LEU A 1 222 ? -10.096 0.754 -7.982 1.00 37.75 222 LEU A O 1
ATOM 1794 N N . GLN A 1 223 ? -11.028 -1.148 -7.156 1.00 32.78 223 GLN A N 1
ATOM 1795 C CA . GLN A 1 223 ? -12.445 -0.815 -7.375 1.00 32.78 223 GLN A CA 1
ATOM 1796 C C . GLN A 1 223 ? -13.019 -0.140 -6.131 1.00 32.78 223 GLN A C 1
ATOM 1798 O O . GLN A 1 223 ? -12.691 -0.611 -5.021 1.00 32.78 223 GLN A O 1
#

Sequence (223 aa):
MKSDSDLTGIQPYPTYHQSKCGLCDDGSYPVPASGDVFLLEAPKINKILLAKSDRENNLNSFVNEFKSFEHGQTILKAHYKERREEKYEVYIDFVQIIFHIRGTQHCKSYKAKLDSYIQQYIPSNTKYLLHLMDDGSKELANYVCDKIAGSFKDDLLPKILDQDQLEEIDPETSGAIVVVGSCVSNGKNLHYISRALRKYEKLRIIYFICLVSIWPQLPIVLQ

Foldseek 3Di:
DDDPPRPPDDDDDDDADPVGDPVVVVVDDDDDDDDDPPDPDDDDDDDDDDDLVNDDPLCNVVCVQQPDPDPPLHQWDADDDPDDDDDDRIDGNLVSVLVCLPPHPGNVVVNVVLLVCLVPFPDLQEAAEEFEPDPNQVSVSVVSQVSCVVSHDVVRGHHYHYPVCLVVDDLVDAGEYEYTEAEDADCPRVVVVVVSCVSNVRYHYHYDYQWYDDPPPGTPRDD

Mean predicted aligned error: 13.02 Å

Nearest PDB structures (foldseek):
  4raq-assembly1_A  TM=6.670E-01  e=8.046E-04  Homo sapiens
  1non-assembly1_A  TM=6.628E-01  e=1.185E-03  [Bacillus] caldolyticus
  4ijq-assembly1_A  TM=5.823E-01  e=5.828E-04  Homo sapiens
  5brn-assembly1_B  TM=6.069E-01  e=1.042E-03  Homo sapiens
  4rao-assembly1_A  TM=6.267E-01  e=1.986E-03  Homo sapiens